Protein AF-J9EIU7-F1 (afdb_monomer_lite)

Radius of gyration: 19.26 Å; chains: 1; bounding box: 43×41×55 Å

Sequence (263 aa):
MASENEVFQMVCDFMNGNNVAAEQKFDISLCWMCDSCQWVGDFCVNKRNLEEILEMGDAAPETNIKHTLFLEPKILALLKCASLEILDICSIVSSSAVNLSLERQEMLLQRNSHLEISSSILRSQFDWISILEEMFFHASNYQDLKVQIKIPSSSLMLTRFTVSFMAFCCLCYESVVLLCPDENSQLPSNQLICCSPRKDVDRCAQLLRYLSVIRARLLDVVQDGSRIYRFVPECQFRCEHFYSSILRYNSFMARRMFTKCKF

pLDDT: mean 75.11, std 17.12, range [36.09, 96.31]

Foldseek 3Di:
DDDPVVLVVLLVCLLPVDPDPQPQKFWFAFPCPDPLNCVLVCLLVVVDDQVRQQQFPPDDPVPPPVQQFLEDPSLVVSCVVLVDDEAAQLDADPPVPPPPPPVVPVQDPPPDLEAEEESVVNRDLLSLLVVLLVLLVCLLVVRFHKYKYFTALLHANTALASLLSSHSLNQFAVTWMWGNDDCPDPRNTIMTIGGHTDNPNSSSVSVSVLSVVVSVVVVVCVVVVHDDRHSGHPSNCVRCSNSVSRHVRRSSSSSVSSVPRPD

Secondary structure (DSSP, 8-state):
---HHHHHHHHHHHHHT-------EEEE---SSSHHHHHHHHHHTTSS-HHHHHHTT---TTS----TT-S-HHHHHHHHHTT---EETT-----S------S--------SSEEEEEGGG--SHHHHHHHHHHHHHHHHTT---EEEEEE-TTEE--SHHHHHHHHHHHHHEEEEEEE---TTSS--SEEEEEEEE---HHHHHHHHHHHHHHHHHHHHHTTTT-----SS-GGGGG-HHHHHHHHHHHHHHHHHHHTTS--

Structure (mmCIF, N/CA/C/O backbone):
data_AF-J9EIU7-F1
#
_entry.id   AF-J9EIU7-F1
#
loop_
_atom_site.group_PDB
_atom_site.id
_atom_site.type_symbol
_atom_site.label_atom_id
_atom_site.label_alt_id
_atom_site.label_comp_id
_atom_site.label_asym_id
_atom_site.label_entity_id
_atom_site.label_seq_id
_atom_site.pdbx_PDB_ins_code
_atom_site.Cartn_x
_atom_site.Cartn_y
_atom_site.Cartn_z
_atom_site.occupancy
_atom_site.B_iso_or_equiv
_atom_site.auth_seq_id
_atom_site.auth_comp_id
_atom_site.auth_asym_id
_atom_site.auth_atom_id
_atom_site.pdbx_PDB_model_num
ATOM 1 N N . MET A 1 1 ? 14.298 -18.534 -26.594 1.00 41.91 1 MET A N 1
ATOM 2 C CA . MET A 1 1 ? 14.989 -17.305 -26.153 1.00 41.91 1 MET A CA 1
ATOM 3 C C . MET A 1 1 ? 14.771 -16.294 -27.261 1.00 41.91 1 MET A C 1
ATOM 5 O O . MET A 1 1 ? 15.020 -16.663 -28.399 1.00 41.91 1 MET A O 1
ATOM 9 N N . ALA A 1 2 ? 14.198 -15.124 -26.969 1.00 47.22 2 ALA A N 1
ATOM 10 C CA . ALA A 1 2 ? 14.081 -14.062 -27.972 1.00 47.22 2 ALA A CA 1
ATOM 11 C C . ALA A 1 2 ? 15.490 -13.586 -28.358 1.00 47.22 2 ALA A C 1
ATOM 13 O O . ALA A 1 2 ? 16.382 -13.585 -27.506 1.00 47.22 2 ALA A O 1
ATOM 14 N N . SER A 1 3 ? 15.700 -13.242 -29.624 1.00 57.00 3 SER A N 1
ATOM 15 C CA . SER A 1 3 ? 16.973 -12.682 -30.088 1.00 57.00 3 SER A CA 1
ATOM 16 C C . SER A 1 3 ? 17.186 -11.277 -29.506 1.00 57.00 3 SER A C 1
ATOM 18 O O . SER A 1 3 ? 16.221 -10.568 -29.222 1.00 57.00 3 SER A O 1
ATOM 20 N N . GLU A 1 4 ? 18.438 -10.850 -29.316 1.00 54.47 4 GLU A N 1
ATOM 21 C CA . GLU A 1 4 ? 18.766 -9.529 -28.741 1.00 54.47 4 GLU A CA 1
ATOM 22 C C . GLU A 1 4 ? 18.091 -8.369 -29.499 1.00 54.47 4 GLU A C 1
ATOM 24 O O . GLU A 1 4 ? 17.599 -7.426 -28.879 1.00 54.47 4 GLU A O 1
ATOM 29 N N . ASN A 1 5 ? 17.952 -8.490 -30.824 1.00 53.34 5 ASN A N 1
ATOM 30 C CA . ASN A 1 5 ? 17.256 -7.512 -31.667 1.00 53.34 5 ASN A CA 1
ATOM 31 C C . ASN A 1 5 ? 15.742 -7.439 -31.399 1.00 53.34 5 ASN A C 1
ATOM 33 O O . ASN A 1 5 ? 15.158 -6.360 -31.471 1.00 53.34 5 ASN A O 1
ATOM 37 N N . GLU A 1 6 ? 15.092 -8.557 -31.065 1.00 54.41 6 GLU A N 1
ATOM 38 C CA . GLU A 1 6 ? 13.663 -8.575 -30.717 1.00 54.41 6 GLU A CA 1
ATOM 39 C C . GLU A 1 6 ? 13.416 -7.953 -29.338 1.00 54.41 6 GLU A C 1
ATOM 41 O O . GLU A 1 6 ? 12.429 -7.243 -29.146 1.00 54.41 6 GLU A O 1
ATOM 46 N N . VAL A 1 7 ? 14.325 -8.177 -28.382 1.00 56.25 7 VAL A N 1
ATOM 47 C CA . VAL A 1 7 ? 14.273 -7.540 -27.055 1.00 56.25 7 VAL A CA 1
ATOM 48 C C . VAL A 1 7 ? 14.464 -6.030 -27.179 1.00 56.25 7 VAL A C 1
ATOM 50 O O . VAL A 1 7 ? 13.692 -5.273 -26.593 1.00 56.25 7 VAL A O 1
ATOM 53 N N . PHE A 1 8 ? 15.430 -5.588 -27.988 1.00 58.06 8 PHE A N 1
ATOM 54 C CA . PHE A 1 8 ? 15.679 -4.171 -28.248 1.00 58.06 8 PHE A CA 1
ATOM 55 C C . PHE A 1 8 ? 14.467 -3.477 -28.887 1.00 58.06 8 PHE A C 1
ATOM 57 O O . PHE A 1 8 ? 14.017 -2.445 -28.389 1.00 58.06 8 PHE A O 1
ATOM 64 N N . GLN A 1 9 ? 13.867 -4.077 -29.923 1.00 55.38 9 GLN A N 1
ATOM 65 C CA . GLN A 1 9 ? 12.677 -3.518 -30.569 1.00 55.38 9 GLN A CA 1
ATOM 66 C C . GLN A 1 9 ? 11.480 -3.440 -29.605 1.00 55.38 9 GLN A C 1
ATOM 68 O O . GLN A 1 9 ? 10.817 -2.407 -29.546 1.00 55.38 9 GLN A O 1
ATOM 73 N N . MET A 1 10 ? 11.249 -4.470 -28.778 1.00 57.06 10 MET A N 1
ATOM 74 C CA . MET A 1 10 ? 10.198 -4.444 -27.748 1.00 57.06 10 MET A CA 1
ATOM 75 C C . MET A 1 10 ? 10.414 -3.343 -26.698 1.00 57.06 10 MET A C 1
ATOM 77 O O . MET A 1 10 ? 9.445 -2.727 -26.246 1.00 57.06 10 MET A O 1
ATOM 81 N N . VAL A 1 11 ? 11.665 -3.074 -26.307 1.00 57.44 11 VAL A N 1
ATOM 82 C CA . VAL A 1 11 ? 12.010 -1.971 -25.394 1.00 57.44 11 VAL A CA 1
ATOM 83 C C . VAL A 1 11 ? 11.741 -0.619 -26.056 1.00 57.44 11 VAL A C 1
ATOM 85 O O . VAL A 1 11 ? 11.114 0.244 -25.438 1.00 57.44 11 VAL A O 1
ATOM 88 N N . CYS A 1 12 ? 12.147 -0.434 -27.314 1.00 57.72 12 CYS A N 1
ATOM 89 C CA . CYS A 1 12 ? 11.875 0.787 -28.072 1.00 57.72 12 CYS A CA 1
ATOM 90 C C . CYS A 1 12 ? 10.369 1.038 -28.236 1.00 57.72 12 CYS A C 1
ATOM 92 O O . CYS A 1 12 ? 9.904 2.144 -27.961 1.00 57.72 12 CYS A O 1
ATOM 94 N N . ASP A 1 13 ? 9.591 0.018 -28.598 1.00 57.62 13 ASP A N 1
ATOM 95 C CA . ASP A 1 13 ? 8.133 0.114 -28.735 1.00 57.62 13 ASP A CA 1
ATOM 96 C C . ASP A 1 13 ? 7.462 0.458 -27.391 1.00 57.62 13 ASP A C 1
ATOM 98 O O . ASP A 1 13 ? 6.535 1.271 -27.334 1.00 57.62 13 ASP A O 1
ATOM 102 N N . PHE A 1 14 ? 7.968 -0.091 -26.279 1.00 57.72 14 PHE A N 1
ATOM 103 C CA . PHE A 1 14 ? 7.492 0.226 -24.929 1.00 57.72 14 PHE A CA 1
ATOM 104 C C . PHE A 1 14 ? 7.802 1.668 -24.498 1.00 57.72 14 PHE A C 1
ATOM 106 O O . PHE A 1 14 ? 6.955 2.304 -23.862 1.00 57.72 14 PHE A O 1
ATOM 113 N N . MET A 1 15 ? 8.987 2.189 -24.837 1.00 56.75 15 MET A N 1
ATOM 114 C CA . MET A 1 15 ? 9.357 3.583 -24.563 1.00 56.75 15 MET A CA 1
ATOM 115 C C . MET A 1 15 ? 8.565 4.570 -25.432 1.00 56.75 15 MET A C 1
ATOM 117 O O . MET A 1 15 ? 8.159 5.620 -24.940 1.00 56.75 15 MET A O 1
ATOM 121 N N . ASN A 1 16 ? 8.285 4.215 -26.689 1.00 56.72 16 ASN A N 1
ATOM 122 C CA . ASN A 1 16 ? 7.590 5.074 -27.653 1.00 56.72 16 ASN A CA 1
ATOM 123 C C . ASN A 1 16 ? 6.056 5.078 -27.495 1.00 56.72 16 ASN A C 1
ATOM 125 O O . ASN A 1 16 ? 5.387 5.999 -27.958 1.00 56.72 16 ASN A O 1
ATOM 129 N N . GLY A 1 17 ? 5.481 4.059 -26.847 1.00 47.56 17 GLY A N 1
ATOM 130 C CA . GLY A 1 17 ? 4.039 3.805 -26.850 1.00 47.56 17 GLY A CA 1
ATOM 131 C C . GLY A 1 17 ? 3.151 4.748 -26.029 1.00 47.56 17 GLY A C 1
ATOM 132 O O . GLY A 1 17 ? 1.942 4.597 -26.109 1.00 47.56 17 GLY A O 1
ATOM 133 N N . ASN A 1 18 ? 3.681 5.691 -25.238 1.00 45.94 18 ASN A N 1
ATOM 134 C CA . ASN A 1 18 ? 2.871 6.637 -24.451 1.00 45.94 18 ASN A CA 1
ATOM 135 C C . ASN A 1 18 ? 3.664 7.926 -24.161 1.00 45.94 18 ASN A C 1
ATOM 137 O O . ASN A 1 18 ? 4.338 8.012 -23.134 1.00 45.94 18 ASN A O 1
ATOM 141 N N . ASN A 1 19 ? 3.534 8.942 -25.021 1.00 40.28 19 ASN A N 1
ATOM 142 C CA . ASN A 1 19 ? 3.956 10.328 -24.753 1.00 40.28 19 ASN A CA 1
ATOM 143 C C . ASN A 1 19 ? 3.051 10.979 -23.687 1.00 40.28 19 ASN A C 1
ATOM 145 O O . ASN A 1 19 ? 2.324 11.934 -23.954 1.00 40.28 19 ASN A O 1
ATOM 149 N N . VAL A 1 20 ? 3.055 10.439 -22.472 1.00 41.53 20 VAL A N 1
ATOM 150 C CA . VAL A 1 20 ? 2.441 11.077 -21.306 1.00 41.53 20 VAL A CA 1
ATOM 151 C C . VAL A 1 20 ? 3.565 11.841 -20.623 1.00 41.53 20 VAL A C 1
ATOM 153 O O . VAL A 1 20 ? 4.586 11.238 -20.294 1.00 41.53 20 VAL A O 1
ATOM 156 N N . ALA A 1 21 ? 3.412 13.162 -20.474 1.00 44.84 21 ALA A N 1
ATOM 157 C CA . ALA A 1 21 ? 4.350 14.007 -19.733 1.00 44.84 21 ALA A CA 1
ATOM 158 C C . ALA A 1 21 ? 4.796 13.284 -18.454 1.00 44.84 21 ALA A C 1
ATOM 160 O O . ALA A 1 21 ? 3.951 12.677 -17.798 1.00 44.84 21 ALA A O 1
ATOM 161 N N . ALA A 1 22 ? 6.102 13.298 -18.155 1.00 53.53 22 ALA A N 1
ATOM 162 C CA . ALA A 1 22 ? 6.703 12.536 -17.063 1.00 53.53 22 ALA A CA 1
ATOM 163 C C . ALA A 1 22 ? 6.043 12.906 -15.730 1.00 53.53 22 ALA A C 1
ATOM 165 O O . ALA A 1 22 ? 6.424 13.854 -15.050 1.00 53.53 22 ALA A O 1
ATOM 166 N N . GLU A 1 23 ? 4.993 12.179 -15.382 1.00 61.53 23 GLU A N 1
ATOM 167 C CA . GLU A 1 23 ? 4.290 12.371 -14.138 1.00 61.53 23 GLU A CA 1
ATOM 168 C C . GLU A 1 23 ? 5.180 11.790 -13.046 1.00 61.53 23 GLU A C 1
ATOM 170 O O . GLU A 1 23 ? 5.373 10.585 -12.940 1.00 61.53 23 GLU A O 1
ATOM 175 N N . GLN A 1 24 ? 5.796 12.677 -12.275 1.00 79.56 24 GLN A N 1
ATOM 176 C CA . GLN A 1 24 ? 6.678 12.324 -11.164 1.00 79.56 24 GLN A CA 1
ATOM 177 C C . GLN A 1 24 ? 5.914 12.244 -9.843 1.00 79.56 24 GLN A C 1
ATOM 179 O O . GLN A 1 24 ? 6.523 12.079 -8.793 1.00 79.56 24 GLN A O 1
ATOM 184 N N . LYS A 1 25 ? 4.588 12.400 -9.872 1.00 88.31 25 LYS A N 1
ATOM 185 C CA . LYS A 1 25 ? 3.716 12.435 -8.702 1.00 88.31 25 LYS A CA 1
ATOM 186 C C . LYS A 1 25 ? 2.530 11.505 -8.936 1.00 88.31 25 LYS A C 1
ATOM 188 O O . LYS A 1 25 ? 1.730 11.750 -9.828 1.00 88.31 25 LYS A O 1
ATOM 193 N N . PHE A 1 26 ? 2.389 10.485 -8.101 1.00 91.00 26 PHE A N 1
ATOM 194 C CA . PHE A 1 26 ? 1.315 9.501 -8.191 1.00 91.00 26 PHE A CA 1
ATOM 195 C C . PHE A 1 26 ? 0.436 9.583 -6.952 1.00 91.00 26 PHE A C 1
ATOM 197 O O . PHE A 1 26 ? 0.889 9.285 -5.848 1.00 91.00 26 PHE A O 1
ATOM 204 N N . ASP A 1 27 ? -0.820 9.977 -7.133 1.00 91.81 27 ASP A N 1
ATOM 205 C CA . ASP A 1 27 ? -1.816 9.970 -6.065 1.00 91.81 27 ASP A CA 1
ATOM 206 C C . ASP A 1 27 ? -2.382 8.546 -5.894 1.00 91.81 27 ASP A C 1
ATOM 208 O O . ASP A 1 27 ? -2.956 7.952 -6.816 1.00 91.81 27 ASP A O 1
ATOM 212 N N . ILE A 1 28 ? -2.210 7.984 -4.698 1.00 93.88 28 ILE A N 1
ATOM 213 C CA . ILE A 1 28 ? -2.754 6.684 -4.308 1.00 93.88 28 ILE A CA 1
ATOM 214 C C . ILE A 1 28 ? -3.993 6.947 -3.458 1.00 93.88 28 ILE A C 1
ATOM 216 O O . ILE A 1 28 ? -3.941 7.674 -2.470 1.00 93.88 28 ILE A O 1
ATOM 220 N N . SER A 1 29 ? -5.137 6.396 -3.853 1.00 90.31 29 SER A N 1
ATOM 221 C CA . SER A 1 29 ? -6.385 6.627 -3.125 1.00 90.31 29 SER A CA 1
ATOM 222 C C . SER A 1 29 ? -7.349 5.458 -3.258 1.00 90.31 29 SER A C 1
ATOM 224 O O . SER A 1 29 ? -7.360 4.727 -4.247 1.00 90.31 29 SER A O 1
ATOM 226 N N . LEU A 1 30 ? -8.181 5.292 -2.234 1.00 89.12 30 LEU A N 1
ATOM 227 C CA . LEU A 1 30 ? -9.337 4.404 -2.266 1.00 89.12 30 LEU A CA 1
ATOM 228 C C . LEU A 1 30 ? -10.524 5.163 -2.868 1.00 89.12 30 LEU A C 1
ATOM 230 O O . LEU A 1 30 ? -10.647 6.369 -2.667 1.00 89.12 30 LEU A O 1
ATOM 234 N N . CYS A 1 31 ? -11.419 4.472 -3.578 1.00 89.81 31 CYS A N 1
ATOM 235 C CA . CYS A 1 31 ? -12.617 5.114 -4.134 1.00 89.81 31 CYS A CA 1
ATOM 236 C C . CYS A 1 31 ? -13.742 5.300 -3.107 1.00 89.81 31 CYS A C 1
ATOM 238 O O . CYS A 1 31 ? -14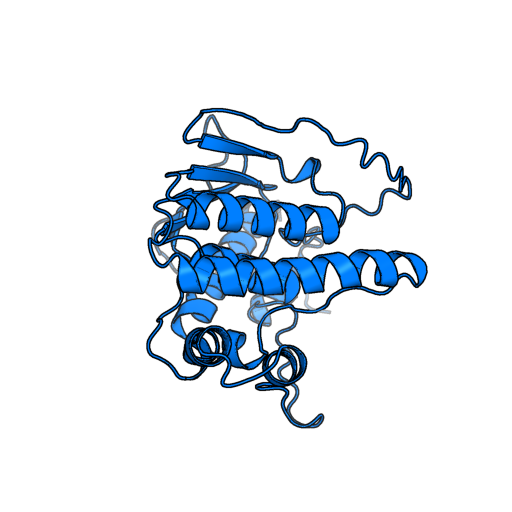.690 6.025 -3.386 1.00 89.81 31 CYS A O 1
ATOM 240 N N . TRP A 1 32 ? -13.665 4.621 -1.953 1.00 85.56 32 TRP A N 1
ATOM 241 C CA . TRP A 1 32 ? -14.621 4.661 -0.832 1.00 85.56 32 TRP A CA 1
ATOM 242 C C . TRP A 1 32 ? -16.062 4.217 -1.119 1.00 85.56 32 TRP A C 1
ATOM 244 O O . TRP A 1 32 ? -16.805 3.974 -0.175 1.00 85.56 32 TRP A O 1
ATOM 254 N N . MET A 1 33 ? -16.458 4.089 -2.384 1.00 86.81 33 MET A N 1
ATOM 255 C CA . MET A 1 33 ? -17.847 3.838 -2.772 1.00 86.81 33 MET A CA 1
ATOM 256 C C . MET A 1 33 ? -18.095 2.406 -3.252 1.00 86.81 33 MET A C 1
ATOM 258 O O . MET A 1 33 ? -19.213 1.919 -3.116 1.00 86.81 33 MET A O 1
ATOM 262 N N . CYS A 1 34 ? -17.082 1.718 -3.792 1.00 86.06 34 CYS A N 1
ATOM 263 C CA . CYS A 1 34 ? -17.252 0.344 -4.271 1.00 86.06 34 CYS A CA 1
ATOM 264 C C . CYS A 1 34 ? -17.273 -0.670 -3.119 1.00 86.06 34 CYS A C 1
ATOM 266 O O . CYS A 1 34 ? -16.627 -0.457 -2.091 1.00 86.06 34 CYS A O 1
ATOM 268 N N . ASP A 1 35 ? -17.931 -1.807 -3.333 1.00 83.69 35 ASP A N 1
ATOM 269 C CA . ASP A 1 35 ? -18.043 -2.902 -2.357 1.00 83.69 35 ASP A CA 1
ATOM 270 C C . ASP A 1 35 ? -16.672 -3.362 -1.832 1.00 83.69 35 ASP A C 1
ATOM 272 O O . ASP A 1 35 ? -16.495 -3.617 -0.641 1.00 83.69 35 ASP A O 1
ATOM 276 N N . SER A 1 36 ? -15.657 -3.363 -2.701 1.00 85.44 36 SER A N 1
ATOM 277 C CA . SER A 1 36 ? -14.263 -3.683 -2.366 1.00 85.44 36 SER A CA 1
ATOM 278 C C . SER A 1 36 ? -13.622 -2.729 -1.349 1.00 85.44 36 SER A C 1
ATOM 280 O O . SER A 1 36 ? -12.621 -3.085 -0.738 1.00 85.44 36 SER A O 1
ATOM 282 N N . CYS A 1 37 ? -14.162 -1.522 -1.162 1.00 88.06 37 CYS A N 1
ATOM 283 C CA . CYS A 1 37 ? -13.716 -0.543 -0.163 1.00 88.06 37 CYS A CA 1
ATOM 284 C C . CYS A 1 37 ? -14.650 -0.458 1.058 1.00 88.06 37 CYS A C 1
ATOM 286 O O . CYS A 1 37 ? -14.273 0.146 2.062 1.00 88.06 37 CYS A O 1
ATOM 288 N N . GLN A 1 38 ? -15.853 -1.038 0.999 1.00 86.06 38 GLN A N 1
ATOM 289 C CA . GLN A 1 38 ? -16.865 -0.902 2.055 1.00 86.06 38 GLN A CA 1
ATOM 290 C C . GLN A 1 38 ? -16.602 -1.783 3.287 1.00 86.06 38 GLN A C 1
ATOM 292 O O . GLN A 1 38 ? -17.124 -1.484 4.362 1.00 86.06 38 GLN A O 1
ATOM 297 N N . TRP A 1 39 ? -15.739 -2.804 3.181 1.00 86.06 39 TRP A N 1
ATOM 298 C CA . TRP A 1 39 ? -15.377 -3.695 4.298 1.00 86.06 39 TRP A CA 1
ATOM 299 C C . TRP A 1 39 ? -14.890 -2.940 5.547 1.00 86.06 39 TRP A C 1
ATOM 301 O O . TRP A 1 39 ? -15.105 -3.394 6.666 1.00 86.06 39 TRP A O 1
ATOM 311 N N . VAL A 1 40 ? -14.269 -1.770 5.365 1.00 85.94 40 VAL A N 1
ATOM 312 C CA . VAL A 1 40 ? -13.781 -0.912 6.455 1.00 85.94 40 VAL A CA 1
ATOM 313 C C . VAL A 1 40 ? -14.936 -0.445 7.333 1.00 85.94 40 VAL A C 1
ATOM 315 O O . VAL A 1 40 ? -14.827 -0.454 8.557 1.00 85.94 40 VAL A O 1
ATOM 318 N N . GLY A 1 41 ? -16.046 -0.042 6.709 1.00 83.31 41 GLY A N 1
ATOM 319 C CA . GLY A 1 41 ? -17.248 0.374 7.421 1.00 83.31 41 GLY A CA 1
ATOM 320 C C . GLY A 1 41 ? -17.817 -0.783 8.231 1.00 83.31 41 GLY A C 1
ATOM 321 O O . GLY A 1 41 ? -18.031 -0.631 9.431 1.00 83.31 41 GLY A O 1
ATOM 322 N N . ASP A 1 42 ? -17.975 -1.949 7.599 1.00 81.00 42 ASP A N 1
ATOM 323 C CA . ASP A 1 42 ? -18.478 -3.162 8.251 1.00 81.00 42 ASP A CA 1
ATOM 324 C C . ASP A 1 42 ? -17.600 -3.612 9.429 1.00 81.00 42 ASP A C 1
ATOM 326 O O . ASP A 1 42 ? -18.130 -4.000 10.473 1.00 81.00 42 ASP A O 1
ATOM 330 N N . PHE A 1 43 ? -16.276 -3.500 9.305 1.00 82.69 43 PHE A N 1
ATOM 331 C CA . PHE A 1 43 ? -15.357 -3.754 10.412 1.00 82.69 43 PHE A CA 1
ATOM 332 C C . PHE A 1 43 ? -15.570 -2.779 11.571 1.00 82.69 43 PHE A C 1
ATOM 334 O O . PHE A 1 43 ? -15.734 -3.191 12.717 1.00 82.69 43 PHE A O 1
ATOM 341 N N . CYS A 1 44 ? -15.593 -1.475 11.284 1.00 81.81 44 CYS A N 1
ATOM 342 C CA . CYS A 1 44 ? -15.603 -0.448 12.326 1.00 81.81 44 CYS A CA 1
ATOM 343 C C . CYS A 1 44 ? -16.906 -0.428 13.133 1.00 81.81 44 CYS A C 1
ATOM 345 O O . CYS A 1 44 ? -16.884 -0.070 14.312 1.00 81.81 44 CYS A O 1
ATOM 347 N N . VAL A 1 45 ? -18.021 -0.865 12.535 1.00 84.44 45 VAL A N 1
ATOM 348 C CA . VAL A 1 45 ? -19.303 -1.047 13.236 1.00 84.44 45 VAL A CA 1
ATOM 349 C C . VAL A 1 45 ? -19.478 -2.449 13.842 1.00 84.44 45 VAL A C 1
ATOM 351 O O . VAL A 1 45 ? -20.591 -2.821 14.206 1.00 84.44 45 VAL A O 1
ATOM 354 N N . ASN A 1 46 ? -18.394 -3.227 13.958 1.00 75.19 46 ASN A N 1
ATOM 355 C CA . ASN A 1 46 ? -18.360 -4.586 14.511 1.00 75.19 46 ASN A CA 1
ATOM 356 C C . ASN A 1 46 ? -19.353 -5.560 13.844 1.00 75.19 46 ASN A C 1
ATOM 358 O O . ASN A 1 46 ? -19.853 -6.476 14.495 1.00 75.19 46 ASN A O 1
ATOM 362 N N . LYS A 1 47 ? -19.661 -5.379 12.553 1.00 73.25 47 LYS A N 1
ATOM 363 C CA . LYS A 1 47 ? -20.503 -6.334 11.811 1.00 73.25 47 LYS A CA 1
ATOM 364 C C . LYS A 1 47 ? -19.749 -7.604 11.425 1.00 73.25 47 LYS A C 1
ATOM 366 O O . LYS A 1 47 ? -20.399 -8.598 11.121 1.00 73.25 47 LYS A O 1
ATOM 371 N N . ARG A 1 48 ? -18.415 -7.549 11.378 1.00 72.69 48 ARG A N 1
ATOM 372 C CA . ARG A 1 48 ? -17.534 -8.676 11.047 1.00 72.69 48 ARG A CA 1
ATOM 373 C C . ARG A 1 48 ? -16.297 -8.671 11.934 1.00 72.69 48 ARG A C 1
ATOM 375 O O . ARG A 1 48 ? -15.812 -7.596 12.296 1.00 72.69 48 ARG A O 1
ATOM 382 N N . ASN A 1 49 ? -15.793 -9.853 12.271 1.00 77.06 49 ASN A N 1
ATOM 383 C CA . ASN A 1 49 ? -14.548 -10.001 13.028 1.00 77.06 49 ASN A CA 1
ATOM 384 C C . ASN A 1 49 ? -13.304 -10.005 12.112 1.00 77.06 49 ASN A C 1
ATOM 386 O O . ASN A 1 49 ? -13.399 -9.924 10.887 1.00 77.06 49 ASN A O 1
ATOM 390 N N . LEU A 1 50 ? -12.122 -10.037 12.732 1.00 70.12 50 LEU A N 1
ATOM 391 C CA . LEU A 1 50 ? -10.823 -9.969 12.058 1.00 70.12 50 LEU A CA 1
ATOM 392 C C . LEU A 1 50 ? -10.625 -11.119 11.061 1.00 70.12 50 LEU A C 1
ATOM 394 O O . LEU A 1 50 ? -10.190 -10.885 9.934 1.00 70.12 50 LEU A O 1
ATOM 398 N N . GLU A 1 51 ? -10.925 -12.345 11.484 1.00 73.69 51 GLU A N 1
ATOM 399 C CA . GLU A 1 51 ? -10.796 -13.557 10.677 1.00 73.69 51 GLU A CA 1
ATOM 400 C C . GLU A 1 51 ? -11.713 -13.483 9.453 1.00 73.69 51 GLU A C 1
ATOM 402 O O . GLU A 1 51 ? -11.248 -13.627 8.324 1.00 73.69 51 GLU A O 1
ATOM 407 N N . GLU A 1 52 ? -12.979 -13.124 9.666 1.00 74.31 52 GLU A N 1
ATOM 408 C CA . GLU A 1 52 ? -13.971 -12.958 8.604 1.00 74.31 52 GLU A CA 1
ATOM 409 C C . GLU A 1 52 ? -13.535 -11.921 7.571 1.00 74.31 52 GLU A C 1
ATOM 411 O O . GLU A 1 52 ? -13.712 -12.139 6.376 1.00 74.31 52 GLU A O 1
ATOM 416 N N . ILE A 1 53 ? -12.957 -10.795 8.001 1.00 73.75 53 ILE A N 1
ATOM 417 C CA . ILE A 1 53 ? -12.462 -9.761 7.084 1.00 73.75 53 ILE A CA 1
ATOM 418 C C . ILE A 1 53 ? -11.278 -10.270 6.289 1.00 73.75 53 ILE A C 1
ATOM 420 O O . ILE A 1 53 ? -11.223 -10.048 5.085 1.00 73.75 53 ILE A O 1
ATOM 424 N N . LEU A 1 54 ? -10.327 -10.955 6.917 1.00 69.88 54 LEU A N 1
ATOM 425 C CA . LEU A 1 54 ? -9.195 -11.493 6.177 1.00 69.88 54 LEU A CA 1
ATOM 426 C C . LEU A 1 54 ? -9.653 -12.523 5.142 1.00 69.88 54 LEU A C 1
ATOM 428 O O . LEU A 1 54 ? -9.116 -12.507 4.042 1.00 69.88 54 LEU A O 1
ATOM 432 N N . GLU A 1 55 ? -10.682 -13.315 5.417 1.00 71.62 55 GLU A N 1
ATOM 433 C CA . GLU A 1 55 ? -11.241 -14.295 4.475 1.00 71.62 55 GLU A CA 1
ATOM 434 C C . GLU A 1 55 ? -12.111 -13.664 3.363 1.00 71.62 55 GLU A C 1
ATOM 436 O O . GLU A 1 55 ? -12.446 -14.309 2.364 1.00 71.62 55 GLU A O 1
ATOM 441 N N . MET A 1 56 ? -12.468 -12.374 3.465 1.00 69.56 56 MET A N 1
ATOM 442 C CA . MET A 1 56 ? -13.287 -11.714 2.444 1.00 69.56 56 MET A CA 1
ATOM 443 C C . MET A 1 56 ? -12.573 -11.629 1.094 1.00 69.56 56 MET A C 1
ATOM 445 O O . MET A 1 56 ? -11.520 -11.005 0.929 1.00 69.56 56 MET A O 1
ATOM 449 N N . GLY A 1 57 ? -13.247 -12.165 0.078 1.00 53.72 57 GLY A N 1
ATOM 450 C CA . GLY A 1 57 ? -12.779 -12.113 -1.299 1.00 53.72 57 GLY A CA 1
ATOM 451 C C . GLY A 1 57 ? -11.684 -13.125 -1.619 1.00 53.72 57 GLY A C 1
ATOM 452 O O . GLY A 1 57 ? -11.186 -13.074 -2.751 1.00 53.72 57 GLY A O 1
ATOM 453 N N . ASP A 1 58 ? -11.343 -14.028 -0.687 1.00 58.00 58 ASP A N 1
ATOM 454 C CA . ASP A 1 58 ? -10.608 -15.241 -1.028 1.00 58.00 58 ASP A CA 1
ATOM 455 C C . ASP A 1 58 ? -11.437 -15.986 -2.066 1.00 58.00 58 ASP A C 1
ATOM 457 O O . ASP A 1 58 ? -12.561 -16.435 -1.840 1.00 58.00 58 ASP A O 1
ATOM 461 N N . ALA A 1 59 ? -10.921 -15.987 -3.287 1.00 43.34 59 ALA A N 1
ATOM 462 C CA . ALA A 1 59 ? -11.538 -16.730 -4.356 1.00 43.34 59 ALA A CA 1
ATOM 463 C C . ALA A 1 59 ? -11.404 -18.224 -4.012 1.00 43.34 59 ALA A C 1
ATOM 465 O O . ALA A 1 59 ? -10.402 -18.628 -3.416 1.00 43.34 59 ALA A O 1
ATOM 466 N N . ALA A 1 60 ? -12.377 -19.050 -4.412 1.00 42.34 60 ALA A N 1
ATOM 467 C CA . ALA A 1 60 ? -12.197 -20.500 -4.392 1.00 42.34 60 ALA A CA 1
ATOM 468 C C . ALA A 1 60 ? -10.829 -20.841 -5.025 1.00 42.34 60 ALA A C 1
ATOM 470 O O . ALA A 1 60 ? -10.432 -20.146 -5.972 1.00 42.34 60 ALA A O 1
ATOM 471 N N . PRO A 1 61 ? -10.105 -21.871 -4.544 1.00 46.41 61 PRO A N 1
ATOM 472 C CA . PRO A 1 61 ? -8.713 -22.156 -4.929 1.00 46.41 61 PRO A CA 1
ATOM 473 C C . PRO A 1 61 ? -8.476 -22.292 -6.449 1.00 46.41 61 PRO A C 1
ATOM 475 O O . PRO A 1 61 ? -7.340 -22.232 -6.916 1.00 46.41 61 PRO A O 1
ATOM 478 N N . GLU A 1 62 ? -9.544 -22.427 -7.233 1.00 38.59 62 GLU A N 1
ATOM 479 C CA . GLU A 1 62 ? -9.550 -22.530 -8.692 1.00 38.59 62 GLU A CA 1
ATOM 480 C C . GLU A 1 62 ? -9.474 -21.165 -9.410 1.00 38.59 62 GLU A C 1
ATOM 482 O O . GLU A 1 62 ? -8.891 -21.054 -10.491 1.00 38.59 62 GLU A O 1
ATOM 487 N N . THR A 1 63 ? -9.969 -20.087 -8.796 1.00 36.94 63 THR A N 1
ATOM 488 C CA . THR A 1 63 ? -9.923 -18.716 -9.338 1.00 36.94 63 THR A CA 1
ATOM 489 C C . THR A 1 63 ? -8.658 -17.993 -8.887 1.00 36.94 63 THR A C 1
ATOM 491 O O . THR A 1 63 ? -8.653 -17.095 -8.051 1.00 36.94 63 THR A O 1
ATOM 494 N N . ASN A 1 64 ? -7.550 -18.425 -9.475 1.00 38.94 64 ASN A N 1
ATOM 495 C CA . ASN A 1 64 ? -6.223 -17.833 -9.377 1.00 38.94 64 ASN A CA 1
ATOM 496 C C . ASN A 1 64 ? -6.228 -16.330 -9.738 1.00 38.94 64 ASN A C 1
ATOM 498 O O . ASN A 1 64 ? -5.934 -15.961 -10.877 1.00 38.94 64 ASN A O 1
ATOM 502 N N . ILE A 1 65 ? -6.464 -15.433 -8.776 1.00 41.97 65 ILE A N 1
ATOM 503 C CA . ILE A 1 65 ? -6.047 -14.028 -8.910 1.00 41.97 65 ILE A CA 1
ATOM 504 C C . ILE A 1 65 ? -4.515 -14.006 -8.757 1.00 41.97 65 ILE A C 1
ATOM 506 O O . ILE A 1 65 ? -3.943 -13.687 -7.714 1.00 41.97 65 ILE A O 1
ATOM 510 N N . LYS A 1 66 ? -3.824 -14.430 -9.820 1.00 45.97 66 LYS A N 1
ATOM 511 C CA . LYS A 1 66 ? -2.361 -14.453 -9.967 1.00 45.97 66 LYS A CA 1
ATOM 512 C C . LYS A 1 66 ? -1.821 -13.055 -10.288 1.00 45.97 66 LYS A C 1
ATOM 514 O O . LYS A 1 66 ? -1.072 -12.876 -11.243 1.00 45.97 66 LYS A O 1
ATOM 519 N N . HIS A 1 67 ? -2.163 -12.052 -9.487 1.00 52.78 67 HIS A N 1
ATOM 520 C CA . HIS A 1 67 ? -1.517 -10.738 -9.572 1.00 52.78 67 HIS A CA 1
ATOM 521 C C . HIS A 1 67 ? -0.713 -10.454 -8.308 1.00 52.78 67 HIS A C 1
ATOM 523 O O . HIS A 1 67 ? -0.820 -9.407 -7.688 1.00 52.78 67 HIS A O 1
ATOM 529 N N . THR A 1 68 ? 0.148 -11.410 -7.964 1.00 55.12 68 THR A N 1
ATOM 530 C CA . THR A 1 68 ? 1.116 -11.357 -6.860 1.00 55.12 68 THR A CA 1
ATOM 531 C C . THR A 1 68 ? 2.146 -10.232 -6.991 1.00 55.12 68 THR A C 1
ATOM 533 O O . THR A 1 68 ? 2.939 -10.077 -6.075 1.00 55.12 68 THR A O 1
ATOM 536 N N . LEU A 1 69 ? 2.204 -9.546 -8.139 1.00 59.97 69 LEU A N 1
ATOM 537 C CA . LEU A 1 69 ? 3.250 -8.579 -8.490 1.00 59.97 69 LEU A CA 1
ATOM 538 C C . LEU A 1 69 ? 2.709 -7.210 -8.920 1.00 59.97 69 LEU A C 1
ATOM 540 O O . LEU A 1 69 ? 3.514 -6.352 -9.251 1.00 59.97 69 LEU A O 1
ATOM 544 N N . PHE A 1 70 ? 1.380 -7.019 -8.975 1.00 79.81 70 PHE A N 1
ATOM 545 C CA . PHE A 1 70 ? 0.728 -5.778 -9.441 1.00 79.81 70 PHE A CA 1
ATOM 546 C C . PHE A 1 70 ? 1.419 -5.137 -10.664 1.00 79.81 70 PHE A C 1
ATOM 548 O O . PHE A 1 70 ? 1.595 -3.924 -10.746 1.00 79.81 70 PHE A O 1
ATOM 555 N N . LEU A 1 71 ? 1.844 -5.967 -11.617 1.00 77.62 71 LEU A N 1
ATOM 556 C CA . LEU A 1 71 ? 2.509 -5.558 -12.849 1.00 77.62 71 LEU A CA 1
ATOM 557 C C . LEU A 1 71 ? 1.809 -6.203 -14.036 1.00 77.62 71 LEU A C 1
ATOM 559 O O . LEU A 1 71 ? 1.397 -7.365 -13.973 1.00 77.62 71 LEU A O 1
ATOM 563 N N . GLU A 1 72 ? 1.760 -5.480 -15.151 1.00 77.44 72 GLU A N 1
ATOM 564 C CA . GLU A 1 72 ? 1.356 -6.074 -16.419 1.00 77.44 72 GLU A CA 1
ATOM 565 C C . GLU A 1 72 ? 2.376 -7.157 -16.837 1.00 77.44 72 GLU A C 1
ATOM 567 O O . GLU A 1 72 ? 3.588 -6.918 -16.758 1.00 77.44 72 GLU A O 1
ATOM 572 N N . PRO A 1 73 ? 1.936 -8.329 -17.339 1.00 76.62 73 PRO A N 1
ATOM 573 C CA . PRO A 1 73 ? 2.836 -9.425 -17.713 1.00 76.62 73 PRO A CA 1
ATOM 574 C C . PRO A 1 73 ? 3.959 -9.021 -18.677 1.00 76.62 73 PRO A C 1
ATOM 576 O O . PRO A 1 73 ? 5.095 -9.466 -18.518 1.00 76.62 73 PRO A O 1
ATOM 579 N N . LYS A 1 74 ? 3.661 -8.131 -19.635 1.00 74.81 74 LYS A N 1
ATOM 580 C CA . LYS A 1 74 ? 4.647 -7.587 -20.584 1.00 74.81 74 LYS A CA 1
ATOM 581 C C . LYS A 1 74 ? 5.769 -6.819 -19.874 1.00 74.81 74 LYS A C 1
ATOM 583 O O . LYS A 1 74 ? 6.930 -6.976 -20.226 1.00 74.81 74 LYS A O 1
ATOM 588 N N . ILE A 1 75 ? 5.446 -6.060 -18.827 1.00 74.12 75 ILE A N 1
ATOM 589 C CA . ILE A 1 75 ? 6.421 -5.274 -18.063 1.00 74.12 75 ILE A CA 1
ATOM 590 C C . ILE A 1 75 ? 7.302 -6.201 -17.225 1.00 74.12 75 ILE A C 1
ATOM 592 O O . ILE A 1 75 ? 8.520 -6.046 -17.201 1.00 74.12 75 ILE A O 1
ATOM 596 N N . LEU A 1 76 ? 6.706 -7.215 -16.591 1.00 75.19 76 LEU A N 1
ATOM 597 C CA . LEU A 1 76 ? 7.462 -8.217 -15.840 1.00 75.19 76 LEU A CA 1
ATOM 598 C C . LEU A 1 76 ? 8.437 -8.991 -16.739 1.00 75.19 76 LEU A C 1
ATOM 600 O O . LEU A 1 76 ? 9.571 -9.244 -16.337 1.00 75.19 76 LEU A O 1
ATOM 604 N N . ALA A 1 77 ? 7.997 -9.376 -17.939 1.00 73.69 77 ALA A N 1
ATOM 605 C CA . ALA A 1 77 ? 8.847 -10.053 -18.913 1.00 73.69 77 ALA A CA 1
ATOM 606 C C . ALA A 1 77 ? 10.040 -9.174 -19.309 1.00 73.69 77 ALA A C 1
ATOM 608 O O . ALA A 1 77 ? 11.177 -9.635 -19.241 1.00 73.69 77 ALA A O 1
ATOM 609 N N . LEU A 1 78 ? 9.791 -7.897 -19.619 1.00 70.44 78 LEU A N 1
ATOM 610 C CA . LEU A 1 78 ? 10.852 -6.943 -19.932 1.00 70.44 78 LEU A CA 1
ATOM 611 C C . LEU A 1 78 ? 11.853 -6.818 -18.768 1.00 70.44 78 LEU A C 1
ATOM 613 O O . LEU A 1 78 ? 13.059 -6.834 -19.001 1.00 70.44 78 LEU A O 1
ATOM 617 N N . LEU A 1 79 ? 11.384 -6.731 -17.511 1.00 73.56 79 LEU A N 1
ATOM 618 C CA . LEU A 1 79 ? 12.275 -6.464 -16.367 1.00 73.56 79 LEU A CA 1
ATOM 619 C C . LEU A 1 79 ? 13.213 -7.648 -16.127 1.00 73.56 79 LEU A C 1
ATOM 621 O O . LEU A 1 79 ? 14.392 -7.463 -15.832 1.00 73.56 79 LEU A O 1
ATOM 625 N N . LYS A 1 80 ? 12.696 -8.865 -16.332 1.00 73.56 80 LYS A N 1
ATOM 626 C CA . LYS A 1 80 ? 13.489 -10.096 -16.306 1.00 73.56 80 LYS A CA 1
ATOM 627 C C . LYS A 1 80 ? 14.527 -10.138 -17.428 1.00 73.56 80 LYS A C 1
ATOM 629 O O . LYS A 1 80 ? 15.645 -10.573 -17.179 1.00 73.56 80 LYS A O 1
ATOM 634 N N . CYS A 1 81 ? 14.185 -9.686 -18.636 1.00 69.19 81 CYS A N 1
ATOM 635 C CA . CYS A 1 81 ? 15.124 -9.640 -19.761 1.00 69.19 81 CYS A CA 1
ATOM 636 C C . CYS A 1 81 ? 16.282 -8.662 -19.518 1.00 69.19 81 CYS A C 1
ATOM 638 O O . CYS A 1 81 ? 17.417 -8.976 -19.858 1.00 69.19 81 CYS A O 1
ATOM 640 N N . ALA A 1 82 ? 16.023 -7.516 -18.884 1.00 66.25 82 ALA A N 1
ATOM 641 C CA . ALA A 1 82 ? 17.055 -6.525 -18.573 1.00 66.25 82 ALA A CA 1
ATOM 642 C C . ALA A 1 82 ? 17.943 -6.883 -17.363 1.00 66.25 82 ALA A C 1
ATOM 644 O O . ALA A 1 82 ? 18.821 -6.101 -17.009 1.00 66.25 82 ALA A O 1
ATOM 645 N N . SER A 1 83 ? 17.733 -8.044 -16.723 1.00 64.00 83 SER A N 1
ATOM 646 C CA . SER A 1 83 ? 18.475 -8.493 -15.528 1.00 64.00 83 SER A CA 1
ATOM 647 C C . SER A 1 83 ? 18.531 -7.450 -14.401 1.00 64.00 83 SER A C 1
ATOM 649 O O . SER A 1 83 ? 19.499 -7.383 -13.645 1.00 64.00 83 SER A O 1
ATOM 651 N N . LEU A 1 84 ? 17.496 -6.616 -14.291 1.00 68.31 84 LEU A N 1
ATOM 652 C CA . LEU A 1 84 ? 17.414 -5.576 -13.274 1.00 68.31 84 LEU A CA 1
ATOM 653 C C . LEU A 1 84 ? 17.010 -6.181 -11.929 1.00 68.31 84 LEU A C 1
ATOM 655 O O . LEU A 1 84 ? 16.081 -6.987 -11.859 1.00 68.31 84 LEU A O 1
ATOM 659 N N . GLU A 1 85 ? 17.667 -5.754 -10.849 1.00 71.62 85 GLU A N 1
ATOM 660 C CA . GLU A 1 85 ? 17.223 -6.085 -9.497 1.00 71.62 85 GLU A CA 1
ATOM 661 C C . GLU A 1 85 ? 15.882 -5.391 -9.223 1.00 71.62 85 GLU A C 1
ATOM 663 O O . GLU A 1 85 ? 15.772 -4.163 -9.255 1.00 71.62 85 GLU A O 1
ATOM 668 N N . ILE A 1 86 ? 14.842 -6.196 -9.001 1.00 75.56 86 ILE A N 1
ATOM 669 C CA . ILE A 1 86 ? 13.485 -5.721 -8.743 1.00 75.56 86 ILE A CA 1
ATOM 670 C C . ILE A 1 86 ? 13.273 -5.690 -7.228 1.00 75.56 86 ILE A C 1
ATOM 672 O O . ILE A 1 86 ? 13.243 -6.741 -6.587 1.00 75.56 86 ILE A O 1
ATOM 676 N N . LEU A 1 87 ? 13.091 -4.495 -6.666 1.00 81.94 87 LEU A N 1
ATOM 677 C CA . LEU A 1 87 ? 12.850 -4.307 -5.236 1.00 81.94 87 LEU A CA 1
ATOM 678 C C . LEU A 1 87 ? 11.390 -3.935 -4.971 1.00 81.94 87 LEU A C 1
ATOM 680 O O . LEU A 1 87 ? 10.812 -3.104 -5.666 1.00 81.94 87 LEU A O 1
ATOM 684 N N . ASP A 1 88 ? 10.802 -4.528 -3.938 1.00 86.69 88 ASP A N 1
ATOM 685 C CA . ASP A 1 88 ? 9.497 -4.130 -3.401 1.00 86.69 88 ASP A CA 1
ATOM 686 C C . ASP A 1 88 ? 9.675 -2.974 -2.399 1.00 86.69 88 ASP A C 1
ATOM 688 O O . ASP A 1 88 ? 10.682 -2.933 -1.695 1.00 86.69 88 ASP A O 1
ATOM 692 N N . ILE A 1 89 ? 8.727 -2.036 -2.295 1.00 89.00 89 ILE A N 1
ATOM 693 C CA . ILE A 1 89 ? 8.845 -0.898 -1.355 1.00 89.00 89 ILE A CA 1
ATOM 694 C C . ILE A 1 89 ? 9.015 -1.381 0.091 1.00 89.00 89 ILE A C 1
ATOM 696 O O . ILE A 1 89 ? 9.859 -0.852 0.813 1.00 89.00 89 ILE A O 1
ATOM 700 N N . CYS A 1 90 ? 8.250 -2.396 0.505 1.00 86.81 90 CYS A N 1
ATOM 701 C CA . CYS A 1 90 ? 8.356 -2.974 1.845 1.00 86.81 90 CYS A CA 1
ATOM 702 C C . CYS A 1 90 ? 9.286 -4.198 1.881 1.00 86.81 90 CYS A C 1
ATOM 704 O O . CYS A 1 90 ? 9.090 -5.097 2.703 1.00 86.81 90 CYS A O 1
ATOM 706 N N . SER A 1 91 ? 10.279 -4.273 0.983 1.00 77.25 91 SER A N 1
ATOM 707 C CA . SER A 1 91 ? 11.215 -5.397 0.957 1.00 77.25 91 SER A CA 1
ATOM 708 C C . SER A 1 91 ? 11.959 -5.524 2.287 1.00 77.25 91 SER A C 1
ATOM 710 O O . SER A 1 91 ? 12.529 -4.558 2.791 1.00 77.25 91 SER A O 1
ATOM 712 N N . ILE A 1 92 ? 11.997 -6.740 2.821 1.00 65.75 92 ILE A N 1
ATOM 713 C CA . ILE A 1 92 ? 12.754 -7.096 4.021 1.00 65.75 92 ILE A CA 1
ATOM 714 C C . ILE A 1 92 ? 14.210 -7.292 3.592 1.00 65.75 92 ILE A C 1
ATOM 716 O O . ILE A 1 92 ? 14.511 -8.243 2.866 1.00 65.75 92 ILE A O 1
ATOM 720 N N . VAL A 1 93 ? 15.122 -6.420 4.027 1.00 54.47 93 VAL A N 1
ATOM 721 C CA . VAL A 1 93 ? 16.558 -6.671 3.847 1.00 54.47 93 VAL A CA 1
ATOM 722 C C . VAL A 1 93 ? 16.923 -7.838 4.758 1.00 54.47 93 VAL A C 1
ATOM 724 O O . VAL A 1 93 ? 16.931 -7.702 5.978 1.00 54.47 93 VAL A O 1
ATOM 727 N N . SER A 1 94 ? 17.199 -9.000 4.166 1.00 42.66 94 SER A N 1
ATOM 728 C CA . SER A 1 94 ? 17.671 -10.194 4.873 1.00 42.66 94 SER A CA 1
ATOM 729 C C . SER A 1 94 ? 19.098 -9.981 5.391 1.00 42.66 94 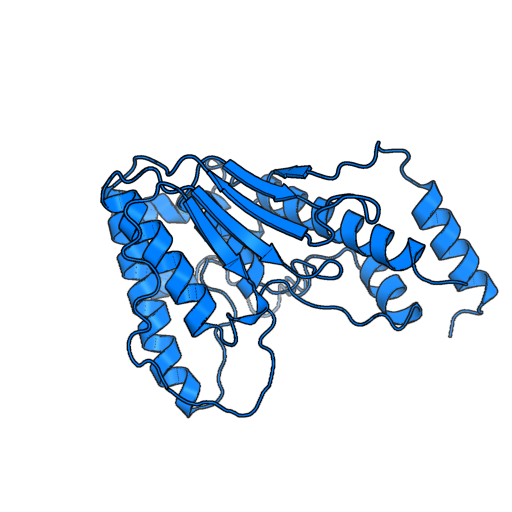SER A C 1
ATOM 731 O O . SER A 1 94 ? 20.045 -10.608 4.923 1.00 42.66 94 SER A O 1
ATOM 733 N N . SER A 1 95 ? 19.280 -9.099 6.368 1.00 38.19 95 SER A N 1
ATOM 734 C CA . SER A 1 95 ? 20.417 -9.195 7.269 1.00 38.19 95 SER A CA 1
ATOM 735 C C . SER A 1 95 ? 19.999 -10.117 8.406 1.00 38.19 95 SER A C 1
ATOM 737 O O . SER A 1 95 ? 19.111 -9.771 9.181 1.00 38.19 95 SER A O 1
ATOM 739 N N . SER A 1 96 ? 20.643 -11.274 8.525 1.00 36.41 96 SER A N 1
ATOM 740 C CA . SER A 1 96 ? 20.503 -12.262 9.607 1.00 36.41 96 SER A CA 1
ATOM 741 C C . SER A 1 96 ? 20.900 -11.739 11.002 1.00 36.41 96 SER A C 1
ATOM 743 O O . SER A 1 96 ? 21.218 -12.516 11.895 1.00 36.41 96 SER A O 1
ATOM 745 N N . ALA A 1 97 ? 20.878 -10.425 11.215 1.00 36.31 97 ALA A N 1
ATOM 746 C CA . ALA A 1 97 ? 21.034 -9.788 12.508 1.00 36.31 97 ALA A CA 1
ATOM 747 C C . ALA A 1 97 ? 19.650 -9.362 13.010 1.00 36.31 97 ALA A C 1
ATOM 749 O O . ALA A 1 97 ? 19.310 -8.179 13.017 1.00 36.31 97 ALA A O 1
ATOM 750 N N . VAL A 1 98 ? 18.850 -10.340 13.441 1.00 39.41 98 VAL A N 1
ATOM 751 C CA . VAL A 1 98 ? 17.743 -10.083 14.369 1.00 39.41 98 VAL A CA 1
ATOM 752 C C . VAL A 1 98 ? 18.380 -9.774 15.723 1.00 39.41 98 VAL A C 1
ATOM 754 O O . VAL A 1 98 ? 18.392 -10.591 16.636 1.00 39.41 98 VAL A O 1
ATOM 757 N N . ASN A 1 99 ? 18.969 -8.586 15.849 1.00 38.06 99 ASN A N 1
ATOM 758 C CA . ASN A 1 99 ? 19.027 -7.963 17.156 1.00 38.06 99 ASN A CA 1
ATOM 759 C C . ASN A 1 99 ? 17.618 -7.434 17.392 1.00 38.06 99 ASN A C 1
ATOM 761 O O . ASN A 1 99 ? 17.240 -6.391 16.863 1.00 38.06 99 ASN A O 1
ATOM 765 N N . LEU A 1 100 ? 16.848 -8.180 18.185 1.00 43.88 100 LEU A N 1
ATOM 766 C CA . LEU A 1 100 ? 15.661 -7.711 18.901 1.00 43.88 100 LEU A CA 1
ATOM 767 C C . LEU A 1 100 ? 16.054 -6.614 19.910 1.00 43.88 100 LEU A C 1
ATOM 769 O O . LEU A 1 100 ? 15.641 -6.639 21.064 1.00 43.88 100 LEU A O 1
ATOM 773 N N . SER A 1 101 ? 16.837 -5.616 19.497 1.00 37.88 101 SER A N 1
ATOM 774 C CA . SER A 1 101 ? 16.914 -4.350 20.210 1.00 37.88 101 SER A CA 1
ATOM 775 C C . SER A 1 101 ? 15.714 -3.512 19.777 1.00 37.88 101 SER A C 1
ATOM 777 O O . SER A 1 101 ? 15.845 -2.435 19.207 1.00 37.88 101 SER A O 1
ATOM 779 N N . LEU A 1 102 ? 14.529 -4.023 20.120 1.00 39.72 102 LEU A N 1
ATOM 780 C CA . LEU A 1 102 ? 13.397 -3.204 20.529 1.00 39.72 102 LEU A CA 1
ATOM 781 C C . LEU A 1 102 ? 13.658 -2.708 21.965 1.00 39.72 102 LEU A C 1
ATOM 783 O O . LEU A 1 102 ? 12.759 -2.646 22.800 1.00 39.72 102 LEU A O 1
ATOM 787 N N . GLU A 1 103 ? 14.896 -2.301 22.271 1.00 36.09 103 GLU A N 1
ATOM 788 C CA . GLU A 1 103 ? 15.079 -1.166 23.160 1.00 36.09 103 GLU A CA 1
ATOM 789 C C . GLU A 1 103 ? 14.465 -0.012 22.400 1.00 36.09 103 GLU A C 1
ATOM 791 O O . GLU A 1 103 ? 15.148 0.614 21.600 1.00 36.09 103 GLU A O 1
ATOM 796 N 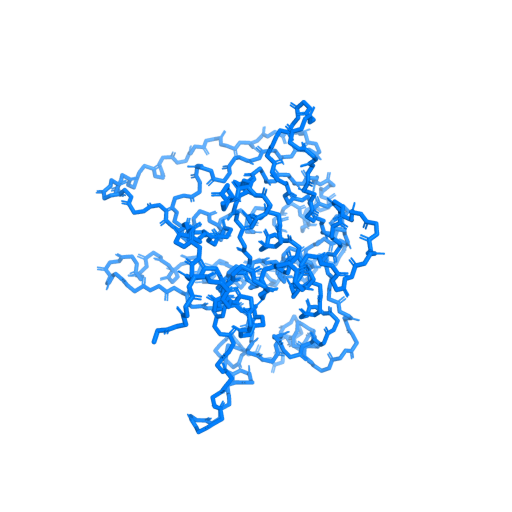N . ARG A 1 104 ? 13.139 0.124 22.551 1.00 42.53 104 ARG A N 1
ATOM 797 C CA . ARG A 1 104 ? 12.413 1.374 22.714 1.00 42.53 104 ARG A CA 1
ATOM 798 C C . ARG A 1 104 ? 13.261 2.539 22.237 1.00 42.53 104 ARG A C 1
ATOM 800 O O . ARG A 1 104 ? 13.701 3.352 23.044 1.00 42.53 104 ARG A O 1
ATOM 807 N N . GLN A 1 105 ? 13.550 2.569 20.938 1.00 38.94 105 GLN A N 1
ATOM 808 C CA . GLN A 1 105 ? 14.230 3.707 20.391 1.00 38.94 105 GLN A CA 1
ATOM 809 C C . GLN A 1 105 ? 13.154 4.749 20.571 1.00 38.94 105 GLN A C 1
ATOM 811 O O . GLN A 1 105 ? 12.033 4.584 20.084 1.00 38.94 105 GLN A O 1
ATOM 816 N N . GLU A 1 106 ? 13.460 5.727 21.410 1.00 40.31 106 GLU A N 1
ATOM 817 C CA . GLU A 1 106 ? 12.748 6.979 21.585 1.00 40.31 106 GLU A CA 1
ATOM 818 C C . GLU A 1 106 ? 12.754 7.717 20.238 1.00 40.31 106 GLU A C 1
ATOM 820 O O . GLU A 1 106 ? 13.236 8.835 20.086 1.00 40.31 106 GLU A O 1
ATOM 825 N N . MET A 1 107 ? 12.259 7.045 19.207 1.00 42.66 107 MET A N 1
ATOM 826 C CA . MET A 1 107 ? 11.967 7.552 17.903 1.00 42.66 107 MET A CA 1
ATOM 827 C C . MET A 1 107 ? 10.656 8.284 18.107 1.00 42.66 107 MET A C 1
ATOM 829 O O . MET A 1 107 ? 9.566 7.745 17.991 1.00 42.66 107 MET A O 1
ATOM 833 N N . LEU A 1 108 ? 10.855 9.548 18.470 1.00 47.34 108 LEU A N 1
ATOM 834 C CA . LEU A 1 108 ? 10.014 10.654 18.060 1.00 47.34 108 LEU A CA 1
ATOM 835 C C . LEU A 1 108 ? 8.742 10.819 18.900 1.00 47.34 108 LEU A C 1
ATOM 837 O O . LEU A 1 108 ? 7.658 11.084 18.396 1.00 47.34 108 LEU A O 1
ATOM 841 N N . LEU A 1 109 ? 8.953 11.008 20.209 1.00 41.56 109 LEU A N 1
ATOM 842 C CA . LEU A 1 109 ? 8.337 12.157 20.895 1.00 41.56 109 LEU A CA 1
ATOM 843 C C . LEU A 1 109 ? 8.819 13.472 20.238 1.00 41.56 109 LEU A C 1
ATOM 845 O O . LEU A 1 109 ? 9.433 14.324 20.877 1.00 41.56 109 LEU A O 1
ATOM 849 N N . GLN A 1 110 ? 8.586 13.657 18.939 1.00 45.91 110 GLN A N 1
ATOM 850 C CA . GLN A 1 110 ? 8.686 14.962 18.321 1.00 45.91 110 GLN A CA 1
ATOM 851 C C . GLN A 1 110 ? 7.295 15.570 18.351 1.00 45.91 110 GLN A C 1
ATOM 853 O O . GLN A 1 110 ? 6.381 15.141 17.659 1.00 45.91 110 GLN A O 1
ATOM 858 N N . ARG A 1 111 ? 7.166 16.641 19.135 1.00 47.91 111 ARG A N 1
ATOM 859 C CA . ARG A 1 111 ? 6.099 17.650 19.053 1.00 47.91 111 ARG A CA 1
ATOM 860 C C . ARG A 1 111 ? 6.066 18.371 17.684 1.00 47.91 111 ARG A C 1
ATOM 862 O O . ARG A 1 111 ? 5.687 19.535 17.621 1.00 47.91 111 ARG A O 1
ATOM 869 N N . ASN A 1 112 ? 6.498 17.723 16.605 1.00 55.62 112 ASN A N 1
ATOM 870 C CA . ASN A 1 112 ? 6.569 18.290 15.269 1.00 55.62 112 ASN A CA 1
ATOM 871 C C . ASN A 1 112 ? 5.471 17.654 14.419 1.00 55.62 112 ASN A C 1
ATOM 873 O O . ASN A 1 112 ? 5.303 16.441 14.415 1.00 55.62 112 ASN A O 1
ATOM 877 N N . SER A 1 113 ? 4.762 18.468 13.644 1.00 72.69 113 SER A N 1
ATOM 878 C CA . SER A 1 113 ? 3.749 18.038 12.671 1.00 72.69 113 SER A CA 1
ATOM 879 C C . SER A 1 113 ? 4.332 17.275 11.466 1.00 72.69 113 SER A C 1
ATOM 881 O O . SER A 1 113 ? 3.675 17.149 10.434 1.00 72.69 113 SER A O 1
ATOM 883 N N . HIS A 1 114 ? 5.575 16.787 11.555 1.00 83.94 114 HIS A N 1
ATOM 884 C CA . HIS A 1 114 ? 6.305 16.155 10.463 1.00 83.94 114 HIS A CA 1
ATOM 885 C C . HIS A 1 114 ? 7.199 15.013 10.956 1.00 83.94 114 HIS A C 1
ATOM 887 O O . HIS A 1 114 ? 8.106 15.235 11.758 1.00 83.94 114 HIS A O 1
ATOM 893 N N . LEU A 1 115 ? 6.986 13.821 10.405 1.00 86.31 115 LEU A N 1
ATOM 894 C CA . LEU A 1 115 ? 7.763 12.610 10.635 1.00 86.31 115 LEU A CA 1
ATOM 895 C C . LEU A 1 115 ? 8.449 12.197 9.328 1.00 86.31 115 LEU A C 1
ATOM 897 O O . LEU A 1 115 ? 7.782 11.892 8.340 1.00 86.31 115 LEU A O 1
ATOM 901 N N . GLU A 1 116 ? 9.782 12.190 9.319 1.00 86.94 116 GLU A N 1
ATOM 902 C CA . GLU A 1 116 ? 10.583 11.734 8.179 1.00 86.94 116 GLU A CA 1
ATOM 903 C C . GLU A 1 116 ? 11.297 10.421 8.513 1.00 86.94 116 GLU A C 1
ATOM 905 O O . GLU A 1 116 ? 12.010 10.327 9.510 1.00 86.94 116 GLU A O 1
ATOM 910 N N . ILE A 1 117 ? 11.124 9.414 7.657 1.00 87.44 117 ILE A N 1
ATOM 911 C CA . ILE A 1 117 ? 11.616 8.049 7.850 1.00 87.44 117 ILE A CA 1
ATOM 912 C C . ILE A 1 117 ? 12.416 7.629 6.616 1.00 87.44 117 ILE A C 1
ATOM 914 O O . ILE A 1 117 ? 11.995 7.846 5.481 1.00 87.44 117 ILE A O 1
ATOM 918 N N . SER A 1 118 ? 13.566 6.989 6.815 1.00 84.62 118 SER A N 1
ATOM 919 C CA . SER A 1 118 ? 14.278 6.293 5.736 1.00 84.62 118 SER A CA 1
ATOM 920 C C . SER A 1 118 ? 13.836 4.835 5.688 1.00 84.62 118 SER A C 1
ATOM 922 O O . SER A 1 118 ? 13.914 4.150 6.702 1.00 84.62 118 SER A O 1
ATOM 924 N N . SER A 1 119 ? 13.435 4.296 4.537 1.00 82.88 119 SER A N 1
ATOM 925 C CA . SER A 1 119 ? 13.021 2.885 4.465 1.00 82.88 119 SER A CA 1
ATOM 926 C C . SER A 1 119 ? 14.148 1.903 4.817 1.00 82.88 119 SER A C 1
ATOM 928 O O . SER A 1 119 ? 13.877 0.773 5.201 1.00 82.88 119 SER A O 1
ATOM 930 N N . SER A 1 120 ? 15.416 2.326 4.747 1.00 80.38 120 SER A N 1
ATOM 931 C CA . SER A 1 120 ? 16.581 1.508 5.118 1.00 80.38 120 SER A CA 1
ATOM 932 C C . SER A 1 120 ? 16.632 1.106 6.598 1.00 80.38 120 SER A C 1
ATOM 934 O O . SER A 1 120 ? 17.340 0.156 6.946 1.00 80.38 120 SER A O 1
ATOM 936 N N . ILE A 1 121 ? 15.904 1.810 7.473 1.00 82.06 121 ILE A N 1
ATOM 937 C CA . ILE A 1 121 ? 15.773 1.430 8.886 1.00 82.06 121 ILE A CA 1
ATOM 938 C C . ILE A 1 121 ? 14.621 0.442 9.129 1.00 82.06 121 ILE A C 1
ATOM 940 O O . ILE A 1 121 ? 14.553 -0.137 10.206 1.00 82.06 121 ILE A O 1
ATOM 944 N N . LEU A 1 122 ? 13.761 0.201 8.132 1.00 85.56 122 LEU A N 1
ATOM 945 C CA . LEU A 1 122 ? 12.591 -0.679 8.220 1.00 85.56 122 LEU A CA 1
ATOM 946 C C . LEU A 1 122 ? 12.958 -2.071 7.720 1.00 85.56 122 LEU A C 1
ATOM 948 O O . LEU A 1 122 ? 12.790 -2.416 6.549 1.00 85.56 122 LEU A O 1
ATOM 952 N N . ARG A 1 123 ? 13.542 -2.860 8.618 1.00 80.69 123 ARG A N 1
ATOM 953 C CA . ARG A 1 123 ? 14.218 -4.116 8.281 1.00 80.69 123 ARG A CA 1
ATOM 954 C C . ARG A 1 123 ? 13.293 -5.324 8.326 1.00 80.69 123 ARG A C 1
ATOM 956 O O . ARG A 1 123 ? 13.703 -6.398 7.902 1.00 80.69 123 ARG A O 1
ATOM 963 N N . SER A 1 124 ? 12.063 -5.171 8.809 1.00 82.12 124 SER A N 1
ATOM 964 C CA . SER A 1 124 ? 11.105 -6.260 8.999 1.00 82.12 124 SER A CA 1
ATOM 96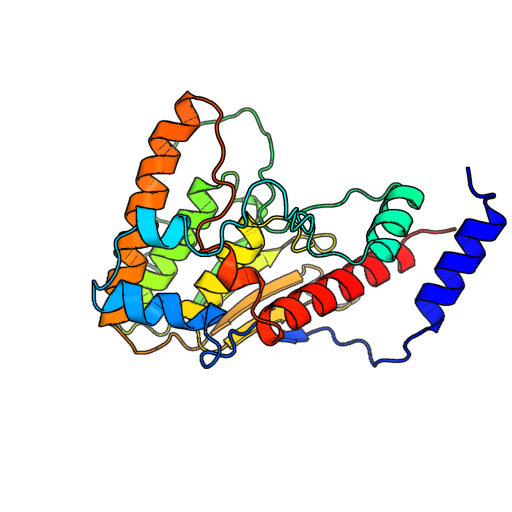5 C C . SER A 1 124 ? 9.658 -5.828 8.740 1.00 82.12 124 SER A C 1
ATOM 967 O O . SER A 1 124 ? 9.331 -4.644 8.780 1.00 82.12 124 SER A O 1
ATOM 969 N N . GLN A 1 125 ? 8.752 -6.795 8.529 1.00 84.88 125 GLN A N 1
ATOM 970 C CA . GLN A 1 125 ? 7.307 -6.510 8.468 1.00 84.88 125 GLN A CA 1
ATOM 971 C C . GLN A 1 125 ? 6.800 -5.873 9.766 1.00 84.88 125 GLN A C 1
ATOM 973 O O . GLN A 1 125 ? 5.864 -5.080 9.724 1.00 84.88 125 GLN A O 1
ATOM 978 N N . PHE A 1 126 ? 7.433 -6.191 10.898 1.00 86.00 126 PHE A N 1
ATOM 979 C CA . PHE A 1 126 ? 7.110 -5.597 12.189 1.00 86.00 126 PHE A CA 1
ATOM 980 C C . PHE A 1 126 ? 7.358 -4.085 12.187 1.00 86.00 126 PHE A C 1
ATOM 982 O O . PHE A 1 126 ? 6.490 -3.337 12.633 1.00 86.00 126 PHE A O 1
ATOM 989 N N . ASP A 1 127 ? 8.481 -3.627 11.628 1.00 86.19 127 ASP A N 1
ATOM 990 C CA . ASP A 1 127 ? 8.807 -2.196 11.542 1.00 86.19 127 ASP A CA 1
ATOM 991 C C . ASP A 1 127 ? 7.787 -1.450 10.670 1.00 86.19 127 ASP A C 1
ATOM 993 O O . ASP A 1 127 ? 7.279 -0.396 11.051 1.00 86.19 127 ASP A O 1
ATOM 997 N N . TRP A 1 128 ? 7.420 -2.040 9.527 1.00 90.62 128 TRP A N 1
ATOM 998 C CA . TRP A 1 128 ? 6.409 -1.475 8.629 1.00 90.62 128 TRP A CA 1
ATOM 999 C C . TRP A 1 128 ? 5.028 -1.376 9.288 1.00 90.62 128 TRP A C 1
ATOM 1001 O O . TRP A 1 128 ? 4.376 -0.339 9.186 1.00 90.62 128 TRP A O 1
ATOM 1011 N N . ILE A 1 129 ? 4.576 -2.420 9.990 1.00 91.56 129 ILE A N 1
ATOM 1012 C CA . ILE A 1 129 ? 3.296 -2.377 10.717 1.00 91.56 129 ILE A CA 1
ATOM 1013 C C . ILE A 1 129 ? 3.352 -1.389 11.889 1.00 91.56 129 ILE A C 1
ATOM 1015 O O . ILE A 1 129 ? 2.376 -0.680 12.120 1.00 91.56 129 ILE A O 1
ATOM 1019 N N . SER A 1 130 ? 4.485 -1.289 12.587 1.00 90.00 130 SER A N 1
ATOM 1020 C CA . SER A 1 130 ? 4.644 -0.364 13.717 1.00 90.00 130 SER A CA 1
ATOM 1021 C C . SER A 1 130 ? 4.503 1.100 13.290 1.00 90.00 130 SER A C 1
ATOM 1023 O O . SER A 1 130 ? 3.864 1.875 13.994 1.00 90.00 130 SER A O 1
ATOM 1025 N N . ILE A 1 131 ? 5.000 1.467 12.102 1.00 91.38 131 ILE A N 1
ATOM 1026 C CA . ILE A 1 131 ? 4.773 2.808 11.538 1.00 91.38 131 ILE A CA 1
ATOM 1027 C C . ILE A 1 131 ? 3.291 3.062 11.272 1.00 91.38 131 ILE A C 1
ATOM 1029 O O . ILE A 1 131 ? 2.800 4.152 11.555 1.00 91.38 131 ILE A O 1
ATOM 1033 N N . LEU A 1 132 ? 2.562 2.077 10.732 1.00 94.12 132 LEU A N 1
ATOM 1034 C CA . LEU A 1 132 ? 1.122 2.239 10.531 1.00 94.12 132 LEU A CA 1
ATOM 1035 C C . LEU A 1 132 ? 0.407 2.443 11.868 1.00 94.12 132 LEU A C 1
ATOM 1037 O O . LEU A 1 132 ? -0.433 3.329 11.971 1.00 94.12 132 LEU A O 1
ATOM 1041 N N . GLU A 1 133 ? 0.742 1.677 12.906 1.00 92.56 133 GLU A N 1
ATOM 1042 C CA . GLU A 1 133 ? 0.154 1.901 14.230 1.00 92.56 133 GLU A CA 1
ATOM 1043 C C . GLU A 1 133 ? 0.432 3.309 14.758 1.00 92.56 133 GLU A C 1
ATOM 1045 O O . GLU A 1 133 ? -0.481 3.951 15.267 1.00 92.56 133 GLU A O 1
ATOM 1050 N N . GLU A 1 134 ? 1.658 3.812 14.608 1.00 89.94 134 GLU A N 1
ATOM 1051 C CA . GLU A 1 134 ? 2.020 5.170 15.014 1.00 89.94 134 GLU A CA 1
ATOM 1052 C C . GLU A 1 134 ? 1.195 6.217 14.246 1.00 89.94 134 GLU A C 1
ATOM 1054 O O . GLU A 1 134 ? 0.555 7.075 14.855 1.00 89.94 134 GLU A O 1
ATOM 1059 N N . MET A 1 135 ? 1.100 6.087 12.918 1.00 91.94 135 MET A N 1
ATOM 1060 C CA . MET A 1 135 ? 0.258 6.935 12.063 1.00 91.94 135 MET A CA 1
ATOM 1061 C C . MET A 1 135 ? -1.197 6.986 12.552 1.00 91.94 135 MET A C 1
ATOM 1063 O O . MET A 1 135 ? -1.758 8.068 12.752 1.00 91.94 135 MET A O 1
ATOM 1067 N N . PHE A 1 136 ? -1.801 5.819 12.787 1.00 92.69 136 PHE A N 1
ATOM 1068 C CA . PHE A 1 136 ? -3.182 5.712 13.259 1.00 92.69 136 PHE A CA 1
ATOM 1069 C C . PHE A 1 136 ? -3.352 6.221 14.695 1.00 92.69 136 PHE A C 1
ATOM 1071 O O . PHE A 1 136 ? -4.365 6.852 15.005 1.00 92.69 136 PHE A O 1
ATOM 1078 N N . PHE A 1 137 ? -2.365 6.004 15.565 1.00 90.00 137 PHE A N 1
ATOM 1079 C CA . PHE A 1 137 ? -2.354 6.540 16.921 1.00 90.00 137 PHE A CA 1
ATOM 1080 C C . PHE A 1 137 ? -2.368 8.073 16.910 1.00 90.00 137 PHE A C 1
ATOM 1082 O O . PHE A 1 137 ? -3.205 8.681 17.581 1.00 90.00 137 PHE A O 1
ATOM 1089 N N . HIS A 1 138 ? -1.522 8.718 16.105 1.00 87.00 138 HIS A N 1
ATOM 1090 C CA . HIS A 1 138 ? -1.520 10.178 15.972 1.00 87.00 138 HIS A CA 1
ATOM 1091 C C . HIS A 1 138 ? -2.826 10.713 15.372 1.00 87.00 138 HIS A C 1
ATOM 1093 O O . HIS A 1 138 ? -3.402 11.658 15.920 1.00 87.00 138 HIS A O 1
ATOM 1099 N N . ALA A 1 139 ? -3.347 10.068 14.323 1.00 86.88 139 ALA A N 1
ATOM 1100 C CA . ALA A 1 139 ? -4.626 10.440 13.718 1.00 86.88 139 ALA A CA 1
ATOM 1101 C C . ALA A 1 139 ? -5.799 10.332 14.714 1.00 86.88 139 ALA A C 1
ATOM 1103 O O . ALA A 1 139 ? -6.630 11.237 14.792 1.00 86.88 139 ALA A O 1
ATOM 1104 N N . SER A 1 140 ? -5.835 9.276 15.538 1.00 86.31 140 SER A N 1
ATOM 1105 C CA . SER A 1 140 ? -6.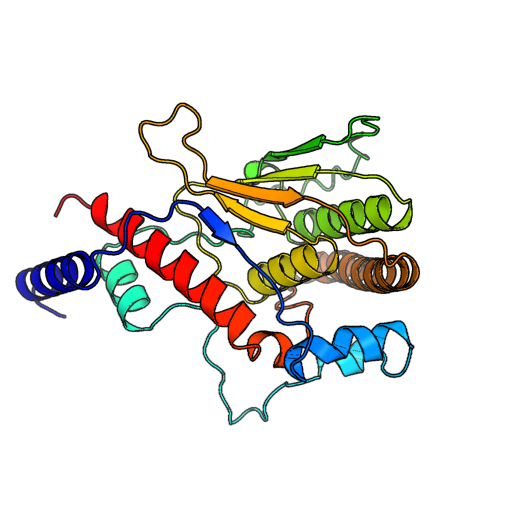861 9.091 16.580 1.00 86.31 140 SER A CA 1
ATOM 1106 C C . SER A 1 140 ? -6.811 10.152 17.689 1.00 86.31 140 SER A C 1
ATOM 1108 O O . SER A 1 140 ? -7.823 10.438 18.322 1.00 86.31 140 SER A O 1
ATOM 1110 N N . ASN A 1 141 ? -5.651 10.788 17.885 1.00 84.81 141 ASN A N 1
ATOM 1111 C CA . ASN A 1 141 ? -5.437 11.859 18.857 1.00 84.81 141 ASN A CA 1
ATOM 1112 C C . ASN A 1 141 ? -5.572 13.270 18.247 1.00 84.81 141 ASN A C 1
ATOM 1114 O O . ASN A 1 141 ? -5.116 14.240 18.854 1.00 84.81 141 ASN A O 1
ATOM 1118 N N . TYR A 1 142 ? -6.171 13.401 17.055 1.00 77.38 142 TYR A N 1
ATOM 1119 C CA . TYR A 1 142 ? -6.331 14.669 16.322 1.00 77.38 142 TYR A CA 1
ATOM 1120 C C . TYR A 1 142 ? -5.018 15.403 16.014 1.00 77.38 142 TYR A C 1
ATOM 1122 O O . TYR A 1 142 ? -5.008 16.622 15.827 1.00 77.38 142 TYR A O 1
ATOM 1130 N N . GLN A 1 143 ? -3.898 14.686 15.961 1.00 82.25 143 GLN A N 1
ATOM 1131 C CA . GLN A 1 143 ? -2.621 15.298 15.626 1.00 82.25 143 GLN A CA 1
ATOM 1132 C C . GLN A 1 143 ? -2.464 15.363 14.109 1.00 82.25 143 GLN A C 1
ATOM 1134 O O . GLN A 1 143 ? -2.562 14.347 13.422 1.00 82.25 143 GLN A O 1
ATOM 1139 N N . ASP A 1 144 ? -2.205 16.563 13.588 1.00 83.00 144 ASP A N 1
ATOM 1140 C CA . ASP A 1 144 ? -1.947 16.786 12.164 1.00 83.00 144 ASP A CA 1
ATOM 1141 C C . ASP A 1 144 ? -0.493 16.424 11.829 1.00 83.00 144 ASP A C 1
ATOM 1143 O O . ASP A 1 144 ? 0.393 17.277 11.747 1.00 83.00 144 ASP A O 1
ATOM 1147 N N . LEU A 1 145 ? -0.234 15.118 11.748 1.00 87.75 145 LEU A N 1
ATOM 1148 C CA . LEU A 1 145 ? 1.086 14.562 11.481 1.00 87.75 145 LEU A CA 1
ATOM 1149 C C . LEU A 1 145 ? 1.259 14.286 9.987 1.00 87.75 145 LEU A C 1
ATOM 1151 O O . LEU A 1 145 ? 0.648 13.358 9.465 1.00 87.75 145 LEU A O 1
ATOM 1155 N N . LYS A 1 146 ? 2.144 15.015 9.306 1.00 90.44 146 LYS A N 1
ATOM 1156 C CA . LYS A 1 146 ? 2.633 14.642 7.971 1.00 90.44 146 LYS A CA 1
ATOM 1157 C C . LYS A 1 146 ? 3.699 13.554 8.096 1.00 90.44 146 LYS A C 1
ATOM 1159 O O . LYS A 1 146 ? 4.665 13.735 8.830 1.00 90.44 146 LYS A O 1
ATOM 1164 N N . VAL A 1 147 ? 3.576 12.474 7.327 1.00 91.31 147 VAL A N 1
ATOM 1165 C CA . VAL A 1 147 ? 4.571 11.389 7.282 1.00 91.31 147 VAL A CA 1
ATOM 1166 C C . VAL A 1 147 ? 5.233 11.338 5.913 1.00 91.31 147 VAL A C 1
ATOM 1168 O O . VAL A 1 147 ? 4.560 11.388 4.886 1.00 91.31 147 VAL A O 1
ATOM 1171 N N . GLN A 1 148 ? 6.557 11.230 5.891 1.00 91.25 148 GLN A N 1
ATOM 1172 C CA . GLN A 1 148 ? 7.361 11.115 4.682 1.00 91.25 148 GLN A CA 1
ATOM 1173 C C . GLN A 1 148 ? 8.328 9.939 4.816 1.00 91.25 148 GLN A C 1
ATOM 1175 O O . GLN A 1 148 ? 9.226 9.966 5.652 1.00 91.25 148 GLN A O 1
ATOM 1180 N N . ILE A 1 149 ? 8.182 8.928 3.963 1.00 91.00 149 ILE A N 1
ATOM 1181 C CA . ILE A 1 149 ? 9.077 7.770 3.907 1.00 91.00 149 ILE A CA 1
ATOM 1182 C C . ILE A 1 149 ? 9.921 7.861 2.635 1.00 91.00 149 ILE A C 1
ATOM 1184 O O . ILE A 1 149 ? 9.397 7.777 1.524 1.00 91.00 149 ILE A O 1
ATOM 1188 N N . LYS A 1 150 ? 11.236 8.028 2.787 1.00 88.62 150 LYS A N 1
ATOM 1189 C CA . LYS A 1 150 ? 12.204 7.957 1.685 1.00 88.62 150 LYS A CA 1
ATOM 1190 C C . LYS A 1 150 ? 12.385 6.499 1.280 1.00 88.62 150 LYS A C 1
ATOM 1192 O O . LYS A 1 150 ? 12.748 5.676 2.116 1.00 88.62 150 LYS A O 1
ATOM 1197 N N . ILE A 1 151 ? 12.144 6.198 0.009 1.00 87.75 151 ILE A N 1
ATOM 1198 C CA . ILE A 1 151 ? 12.209 4.855 -0.573 1.00 87.75 151 ILE A CA 1
ATOM 1199 C C . ILE A 1 151 ? 13.258 4.808 -1.701 1.00 87.75 151 ILE A C 1
ATOM 1201 O O . ILE A 1 151 ? 13.523 5.833 -2.342 1.00 87.75 151 ILE A O 1
ATOM 1205 N N . PRO A 1 152 ? 13.880 3.644 -1.967 1.00 81.44 152 PRO A N 1
ATOM 1206 C CA . PRO A 1 152 ? 14.862 3.508 -3.034 1.00 81.44 152 PRO A CA 1
ATOM 1207 C C . PRO A 1 152 ? 14.277 3.860 -4.405 1.00 81.44 152 PRO A C 1
ATOM 1209 O O . PRO A 1 152 ? 13.115 3.584 -4.713 1.00 81.44 152 PRO A O 1
ATOM 1212 N N . SER A 1 153 ? 15.109 4.445 -5.265 1.00 78.69 153 SER A N 1
ATOM 1213 C CA . SER A 1 153 ? 14.698 4.936 -6.588 1.00 78.69 153 SER A CA 1
ATOM 1214 C C . SER A 1 153 ? 14.407 3.823 -7.607 1.00 78.69 153 SER A C 1
ATOM 1216 O O . SER A 1 153 ? 14.062 4.121 -8.746 1.00 78.69 153 SER A O 1
ATOM 1218 N N . SER A 1 154 ? 14.562 2.553 -7.228 1.00 78.00 154 SER A N 1
ATOM 1219 C CA . SER A 1 154 ? 14.269 1.354 -8.032 1.00 78.00 154 SER A CA 1
ATOM 1220 C C . SER A 1 154 ? 13.213 0.445 -7.386 1.00 78.00 154 SER A C 1
ATOM 1222 O O . SER A 1 154 ? 13.103 -0.727 -7.741 1.00 78.00 154 SER A O 1
ATOM 1224 N N . SER A 1 155 ? 12.439 0.966 -6.428 1.00 85.69 155 SER A N 1
ATOM 1225 C CA . SER A 1 155 ? 11.381 0.205 -5.760 1.00 85.69 155 SER A CA 1
ATOM 1226 C C . SER A 1 155 ? 10.050 0.249 -6.514 1.00 85.69 155 SER A C 1
ATOM 1228 O O . SER A 1 155 ? 9.680 1.263 -7.102 1.00 85.69 155 SER A O 1
ATOM 1230 N N . LEU A 1 156 ? 9.321 -0.863 -6.456 1.00 88.81 156 LEU A N 1
ATOM 1231 C CA . LEU A 1 156 ? 8.000 -1.098 -7.036 1.00 88.81 156 LEU A CA 1
ATOM 1232 C C . LEU A 1 156 ? 7.011 -1.519 -5.931 1.00 88.81 156 LEU A C 1
ATOM 1234 O O . LEU A 1 156 ? 7.415 -1.967 -4.861 1.00 88.81 156 LEU A O 1
ATOM 1238 N N . MET A 1 157 ? 5.707 -1.401 -6.183 1.00 91.12 157 MET A N 1
ATOM 1239 C CA . MET A 1 157 ? 4.647 -1.944 -5.324 1.00 91.12 157 MET A CA 1
ATOM 1240 C C . MET A 1 157 ? 4.256 -3.340 -5.804 1.00 91.12 157 MET A C 1
ATOM 1242 O O . MET A 1 157 ? 3.326 -3.486 -6.593 1.00 91.12 157 MET A O 1
ATOM 1246 N N . LEU A 1 158 ? 4.979 -4.369 -5.379 1.00 86.12 158 LEU A N 1
ATOM 1247 C CA . LEU A 1 158 ? 4.853 -5.718 -5.929 1.00 86.12 158 LEU A CA 1
ATOM 1248 C C . LEU A 1 158 ? 4.034 -6.627 -5.039 1.00 86.12 158 LEU A C 1
ATOM 1250 O O . LEU A 1 158 ? 3.257 -7.429 -5.537 1.00 86.12 158 LEU A O 1
ATOM 1254 N N . THR A 1 159 ? 4.231 -6.562 -3.728 1.00 86.25 159 THR A N 1
ATOM 1255 C CA . THR A 1 159 ? 3.632 -7.555 -2.840 1.00 86.25 159 THR A CA 1
ATOM 1256 C C . THR A 1 159 ? 2.246 -7.132 -2.377 1.00 86.25 159 THR A C 1
ATOM 1258 O O . THR A 1 159 ? 1.944 -5.947 -2.213 1.00 86.25 159 THR A O 1
ATOM 1261 N N . ARG A 1 160 ? 1.386 -8.118 -2.088 1.00 87.94 160 ARG A N 1
ATOM 1262 C CA . ARG A 1 160 ? 0.096 -7.844 -1.437 1.00 87.94 160 ARG A CA 1
ATOM 1263 C C . ARG A 1 160 ? 0.293 -7.175 -0.071 1.00 87.94 160 ARG A C 1
ATOM 1265 O O . ARG A 1 160 ? -0.556 -6.386 0.331 1.00 87.94 160 ARG A O 1
ATOM 1272 N N . PHE A 1 161 ? 1.417 -7.420 0.604 1.00 88.44 161 PHE A N 1
ATOM 1273 C CA . PHE A 1 161 ? 1.799 -6.724 1.831 1.00 88.44 161 PHE A CA 1
ATOM 1274 C C . PHE A 1 161 ? 2.017 -5.223 1.586 1.00 88.44 161 PHE A C 1
ATOM 1276 O O . PHE A 1 161 ? 1.367 -4.411 2.237 1.00 88.44 161 PHE A O 1
ATOM 1283 N N . THR A 1 162 ? 2.847 -4.838 0.610 1.00 92.31 162 THR A N 1
ATOM 1284 C CA . THR A 1 162 ? 3.054 -3.422 0.257 1.00 92.31 162 THR A CA 1
ATOM 1285 C C . THR A 1 162 ? 1.767 -2.748 -0.196 1.00 92.31 162 THR A C 1
ATOM 1287 O O . THR A 1 162 ? 1.486 -1.621 0.202 1.00 92.31 162 THR A O 1
ATOM 1290 N N . VAL A 1 163 ? 0.934 -3.433 -0.976 1.00 92.81 163 VAL A N 1
ATOM 1291 C CA . VAL A 1 163 ? -0.353 -2.863 -1.388 1.00 92.81 163 VAL A CA 1
ATOM 1292 C C . VAL A 1 163 ? -1.325 -2.738 -0.207 1.00 92.81 163 VAL A C 1
ATOM 1294 O O . VAL A 1 163 ? -2.049 -1.748 -0.121 1.00 92.81 163 VAL A O 1
ATOM 1297 N N . SER A 1 164 ? -1.301 -3.675 0.749 1.00 93.62 164 SER A N 1
ATOM 1298 C CA . SER A 1 164 ? -2.041 -3.545 2.017 1.00 93.62 164 SER A CA 1
ATOM 1299 C C . SER A 1 164 ? -1.563 -2.322 2.806 1.00 93.62 164 SER A C 1
ATOM 1301 O O . SER A 1 164 ? -2.383 -1.561 3.312 1.00 93.62 164 SER A O 1
ATOM 1303 N N . PHE A 1 165 ? -0.248 -2.092 2.858 1.00 95.31 165 PHE A N 1
ATOM 1304 C CA . PHE A 1 165 ? 0.346 -0.925 3.511 1.00 95.31 165 PHE A CA 1
ATOM 1305 C C . PHE A 1 165 ? -0.157 0.378 2.886 1.00 95.31 165 PHE A C 1
ATOM 1307 O O . PHE A 1 165 ? -0.662 1.245 3.594 1.00 95.31 165 PHE A O 1
ATOM 1314 N N . MET A 1 166 ? -0.134 0.475 1.556 1.00 96.31 166 MET A N 1
ATOM 1315 C CA . MET A 1 166 ? -0.645 1.644 0.834 1.00 96.31 166 MET A CA 1
ATOM 1316 C C . MET A 1 166 ? -2.142 1.869 1.060 1.00 96.31 166 MET A C 1
ATOM 1318 O O . MET A 1 166 ? -2.576 3.011 1.217 1.00 96.31 166 MET A O 1
ATOM 1322 N N . ALA A 1 167 ? -2.935 0.794 1.122 1.00 95.44 167 ALA A N 1
ATOM 1323 C CA . ALA A 1 167 ? -4.350 0.892 1.461 1.00 95.44 167 ALA A CA 1
ATOM 1324 C C . ALA A 1 167 ? -4.530 1.482 2.867 1.00 95.44 167 ALA A C 1
ATOM 1326 O O . ALA A 1 167 ? -5.291 2.431 3.027 1.00 95.44 167 ALA A O 1
ATOM 1327 N N . PHE A 1 168 ? -3.781 1.003 3.864 1.00 96.00 168 PHE A N 1
ATOM 1328 C CA . PHE A 1 168 ? -3.830 1.540 5.228 1.00 96.00 168 PHE A CA 1
ATOM 1329 C C . PHE A 1 168 ? -3.368 2.999 5.324 1.00 96.00 168 PHE A C 1
ATOM 1331 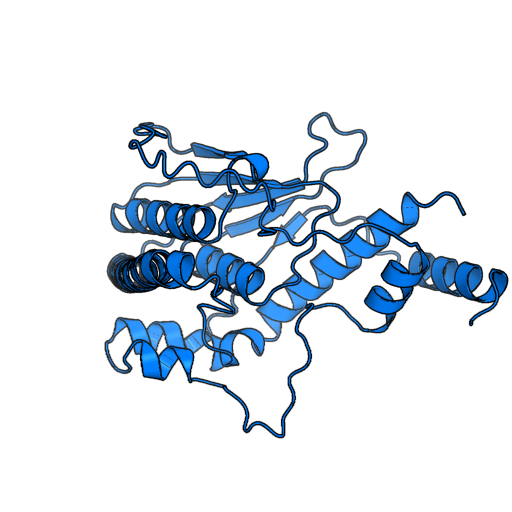O O . PHE A 1 168 ? -4.004 3.778 6.035 1.00 96.00 168 PHE A O 1
ATOM 1338 N N . CYS A 1 169 ? -2.354 3.415 4.559 1.00 96.19 169 CYS A N 1
ATOM 1339 C CA . CYS A 1 169 ? -2.020 4.835 4.432 1.00 96.19 169 CYS A CA 1
ATOM 1340 C C . CYS A 1 169 ? -3.234 5.643 3.947 1.00 96.19 169 CYS A C 1
ATOM 1342 O O . CYS A 1 169 ? -3.561 6.663 4.544 1.00 96.19 169 CYS A O 1
ATOM 1344 N N . CYS A 1 170 ? -3.952 5.163 2.923 1.00 95.25 170 CYS A N 1
ATOM 1345 C CA . CYS A 1 170 ? -5.151 5.831 2.396 1.00 95.25 170 CYS A CA 1
ATOM 1346 C C . CYS A 1 170 ? -6.329 5.817 3.381 1.00 95.25 170 CYS A C 1
ATOM 1348 O O . CYS A 1 170 ? -7.165 6.723 3.363 1.00 95.25 170 CYS A O 1
ATOM 1350 N N . LEU A 1 171 ? -6.419 4.786 4.225 1.00 94.00 171 LEU A N 1
ATOM 1351 C CA . LEU A 1 171 ? -7.420 4.705 5.286 1.00 94.00 171 LEU A CA 1
ATOM 1352 C C . LEU A 1 171 ? -7.164 5.724 6.397 1.00 94.00 171 LEU A C 1
ATOM 1354 O O . LEU A 1 171 ? -8.122 6.230 6.972 1.00 94.00 171 LEU A O 1
ATOM 1358 N N . CYS A 1 172 ? -5.898 6.034 6.673 1.00 94.38 172 CYS A N 1
ATOM 1359 C CA . CYS A 1 172 ? -5.502 6.992 7.700 1.00 94.38 172 CYS A CA 1
ATOM 1360 C C . CYS A 1 172 ? -5.443 8.438 7.181 1.00 94.38 172 CYS A C 1
ATOM 1362 O O . CYS A 1 172 ? -5.729 9.368 7.930 1.00 94.38 172 CYS A O 1
ATOM 1364 N N . TYR A 1 173 ? -5.096 8.643 5.908 1.00 93.25 173 TYR A N 1
ATOM 1365 C CA . TYR A 1 173 ? -4.813 9.958 5.325 1.00 93.25 173 TYR A CA 1
ATOM 1366 C C . TYR A 1 173 ? -5.680 10.272 4.102 1.00 93.25 173 TYR A C 1
ATOM 1368 O O . TYR A 1 173 ? -6.072 9.394 3.331 1.00 93.25 173 TYR A O 1
ATOM 1376 N N . GLU A 1 174 ? -5.990 11.553 3.913 1.00 92.00 174 GLU A N 1
ATOM 1377 C CA . GLU A 1 174 ? -6.708 12.042 2.734 1.00 92.00 174 GLU A CA 1
ATOM 1378 C C . GLU A 1 174 ? -5.810 12.110 1.501 1.00 92.00 174 GLU A C 1
ATOM 1380 O O . GLU A 1 174 ? -6.270 11.812 0.400 1.00 92.00 174 GLU A O 1
ATOM 1385 N N . SER A 1 175 ? -4.535 12.452 1.695 1.00 92.94 175 SER A N 1
ATOM 1386 C CA . SER A 1 175 ? -3.548 12.590 0.629 1.00 92.94 175 SER A CA 1
ATOM 1387 C C . SER A 1 175 ? -2.404 11.605 0.839 1.00 92.94 175 SER A C 1
ATOM 1389 O O . SER A 1 175 ? -1.650 11.717 1.807 1.00 92.94 175 SER A O 1
ATOM 1391 N N . VAL A 1 176 ? -2.280 10.637 -0.070 1.00 95.94 176 VAL A N 1
ATOM 1392 C CA . VAL A 1 176 ? -1.174 9.674 -0.116 1.00 95.94 176 VAL A CA 1
ATOM 1393 C C . VAL A 1 176 ? -0.534 9.759 -1.491 1.00 95.94 176 VAL A C 1
ATOM 1395 O O . VAL A 1 176 ? -1.177 9.506 -2.509 1.00 95.94 176 VAL A O 1
ATOM 1398 N N . VAL A 1 177 ? 0.735 10.145 -1.522 1.00 93.44 177 VAL A N 1
ATOM 1399 C CA . VAL A 1 177 ? 1.442 10.508 -2.748 1.00 93.44 177 VAL A CA 1
ATOM 1400 C C . VAL A 1 177 ? 2.762 9.766 -2.835 1.00 93.44 177 VAL A C 1
ATOM 1402 O O . VAL A 1 177 ? 3.562 9.814 -1.904 1.00 93.44 177 VAL A O 1
ATOM 1405 N N . LEU A 1 178 ? 3.031 9.151 -3.982 1.00 92.62 178 LEU A N 1
ATOM 1406 C CA . LEU A 1 178 ? 4.367 8.702 -4.359 1.00 92.62 178 LEU A CA 1
ATOM 1407 C C . LEU A 1 178 ? 5.012 9.750 -5.263 1.00 92.62 178 LEU A C 1
ATOM 1409 O O . LEU A 1 178 ? 4.555 9.994 -6.377 1.00 92.62 178 LEU A O 1
ATOM 1413 N N . LEU A 1 179 ? 6.071 10.380 -4.768 1.00 89.38 179 LEU A N 1
ATOM 1414 C CA . LEU A 1 179 ? 6.887 11.330 -5.509 1.00 89.38 179 LEU A CA 1
ATOM 1415 C C . LEU A 1 179 ? 8.150 10.624 -6.015 1.00 89.38 179 LEU A C 1
ATOM 1417 O O . LEU A 1 179 ? 8.906 10.040 -5.238 1.00 89.38 179 LEU A O 1
ATOM 1421 N N . CYS A 1 180 ? 8.386 10.693 -7.318 1.00 87.06 180 CYS A N 1
ATOM 1422 C CA . CYS A 1 180 ? 9.511 10.082 -8.015 1.00 87.06 180 CYS A CA 1
ATOM 1423 C C . CYS A 1 180 ? 10.327 11.164 -8.723 1.00 87.06 180 CYS A C 1
ATOM 1425 O O . CYS A 1 180 ? 10.218 11.309 -9.942 1.00 87.06 180 CYS A O 1
ATOM 1427 N N . PRO A 1 181 ? 11.124 11.941 -7.975 1.00 77.19 181 PRO A N 1
ATOM 1428 C CA . PRO A 1 181 ? 11.816 13.101 -8.515 1.00 77.19 181 PRO A CA 1
ATOM 1429 C C . PRO A 1 181 ? 12.829 12.707 -9.597 1.00 77.19 181 PRO A C 1
ATOM 1431 O O . PRO A 1 181 ? 13.336 11.577 -9.617 1.00 77.19 181 PRO A O 1
ATOM 1434 N N . ASP A 1 182 ? 13.128 13.645 -10.498 1.00 72.69 182 ASP A N 1
ATOM 1435 C CA . ASP A 1 182 ? 14.174 13.468 -11.506 1.00 72.69 182 ASP A CA 1
ATOM 1436 C C . ASP A 1 182 ? 15.531 13.168 -10.873 1.00 72.69 182 ASP A C 1
ATOM 1438 O O . ASP A 1 182 ? 15.858 13.624 -9.778 1.00 72.69 182 ASP A O 1
ATOM 1442 N N . GLU A 1 183 ? 16.360 12.428 -11.601 1.00 62.31 183 GLU A N 1
ATOM 1443 C CA . GLU A 1 183 ? 17.677 11.990 -11.117 1.00 62.31 183 GLU A CA 1
ATOM 1444 C C . GLU A 1 183 ? 18.629 13.173 -10.905 1.00 62.31 183 GLU A C 1
ATOM 1446 O O . GLU A 1 183 ? 19.486 13.129 -10.030 1.00 62.31 183 GLU A O 1
ATOM 1451 N N . ASN A 1 184 ? 18.441 14.245 -11.681 1.00 60.12 184 ASN A N 1
ATOM 1452 C CA . ASN A 1 184 ? 19.209 15.487 -11.583 1.00 60.12 184 ASN A CA 1
ATOM 1453 C C . ASN A 1 184 ? 18.695 16.421 -10.474 1.00 60.12 184 ASN A C 1
ATOM 1455 O O . ASN A 1 184 ? 19.202 17.531 -10.316 1.00 60.12 184 ASN A O 1
ATOM 1459 N N . SER A 1 185 ? 17.659 16.015 -9.737 1.00 58.66 185 SER A N 1
ATOM 1460 C CA . SER A 1 185 ? 17.145 16.791 -8.613 1.00 58.66 185 SER A CA 1
ATOM 1461 C C . SER A 1 185 ? 18.046 16.645 -7.381 1.00 58.66 185 SER A C 1
ATOM 1463 O O . SER A 1 185 ? 18.739 15.648 -7.195 1.00 58.66 185 SER A O 1
ATOM 1465 N N . GLN A 1 186 ? 17.999 17.634 -6.486 1.00 52.53 186 GLN A N 1
ATOM 1466 C CA . GLN A 1 186 ? 18.750 17.614 -5.222 1.00 52.53 186 GLN A CA 1
ATOM 1467 C C . GLN A 1 186 ? 18.283 16.514 -4.240 1.00 52.53 186 GLN A C 1
ATOM 1469 O O . GLN A 1 186 ? 18.941 16.275 -3.230 1.00 52.53 186 GLN A O 1
ATOM 1474 N N . LEU A 1 187 ? 17.162 15.838 -4.523 1.00 59.47 187 LEU A N 1
ATOM 1475 C CA . LEU A 1 187 ? 16.561 14.777 -3.710 1.00 59.47 187 LEU A CA 1
ATOM 1476 C C . LEU A 1 187 ? 16.396 13.513 -4.572 1.00 59.47 187 LEU A C 1
ATOM 1478 O O . LEU A 1 187 ? 15.303 13.254 -5.059 1.00 59.47 187 LEU A O 1
ATOM 1482 N N . PRO A 1 188 ? 17.445 12.697 -4.766 1.00 63.12 188 PRO A N 1
ATOM 1483 C CA . PRO A 1 188 ? 17.425 11.599 -5.741 1.00 63.12 188 PRO A CA 1
ATOM 1484 C C . PRO A 1 188 ? 16.546 10.401 -5.333 1.00 63.12 188 PRO A C 1
ATOM 1486 O O . PRO A 1 188 ? 16.350 9.477 -6.126 1.00 63.12 188 PRO A O 1
ATOM 1489 N N . SER A 1 189 ? 16.043 10.378 -4.095 1.00 78.12 189 SER A N 1
ATOM 1490 C CA . SER A 1 189 ? 15.219 9.296 -3.556 1.00 78.12 189 SER A CA 1
ATOM 1491 C C . SER A 1 189 ? 13.737 9.513 -3.837 1.00 78.12 189 SER A C 1
ATOM 1493 O O . SER A 1 189 ? 13.213 10.609 -3.618 1.00 78.12 189 SER A O 1
ATOM 1495 N N . ASN A 1 190 ? 13.052 8.432 -4.200 1.00 87.44 190 ASN A N 1
ATOM 1496 C CA . ASN A 1 190 ? 11.597 8.390 -4.239 1.00 87.44 190 ASN A CA 1
ATOM 1497 C C . ASN A 1 190 ? 11.026 8.605 -2.821 1.00 87.44 190 ASN A C 1
ATOM 1499 O O . ASN A 1 190 ? 11.687 8.315 -1.821 1.00 87.44 190 ASN A O 1
ATOM 1503 N N . GLN A 1 191 ? 9.807 9.129 -2.711 1.00 89.31 191 GLN A N 1
ATOM 1504 C CA . GLN A 1 191 ? 9.188 9.453 -1.423 1.00 89.31 191 GLN A CA 1
ATOM 1505 C C . GLN A 1 191 ? 7.722 9.031 -1.402 1.00 89.31 191 GLN A C 1
ATOM 1507 O O . GLN A 1 191 ? 6.972 9.374 -2.311 1.00 89.31 191 GLN A O 1
ATOM 1512 N N . LEU A 1 192 ? 7.307 8.334 -0.346 1.00 94.31 192 LEU A N 1
ATOM 1513 C CA . LEU A 1 192 ? 5.903 8.184 0.024 1.00 94.31 192 LEU A CA 1
ATOM 1514 C C . LEU A 1 192 ? 5.548 9.290 1.016 1.00 94.31 192 LEU A C 1
ATOM 1516 O O . LEU A 1 192 ? 6.163 9.386 2.075 1.00 94.31 192 LEU A O 1
ATOM 1520 N N . ILE A 1 193 ? 4.562 10.112 0.687 1.00 92.31 193 ILE A N 1
ATOM 1521 C CA . ILE A 1 193 ? 4.129 11.247 1.496 1.00 92.31 193 ILE A CA 1
ATOM 1522 C C . ILE A 1 193 ? 2.662 11.045 1.868 1.00 92.31 193 ILE A C 1
ATOM 1524 O O . ILE A 1 193 ? 1.816 10.908 0.988 1.00 92.31 193 ILE A O 1
ATOM 1528 N N . CYS A 1 194 ? 2.367 11.052 3.164 1.00 94.62 194 CYS A N 1
ATOM 1529 C CA . CYS A 1 194 ? 1.019 10.995 3.718 1.00 94.62 194 CYS A CA 1
ATOM 1530 C C . CYS A 1 194 ? 0.714 12.316 4.436 1.00 94.62 194 CYS A C 1
ATOM 1532 O O . CYS A 1 194 ? 1.430 12.703 5.362 1.00 94.62 194 CYS A O 1
ATOM 1534 N N . CYS A 1 195 ? -0.335 13.012 4.001 1.00 92.25 195 CYS A N 1
ATOM 1535 C CA . CYS A 1 195 ? -0.745 14.321 4.510 1.00 92.25 195 CYS A CA 1
ATOM 1536 C C . CYS A 1 195 ? -2.247 14.356 4.785 1.00 92.25 195 CYS A C 1
ATOM 1538 O O . CYS A 1 195 ? -3.017 13.634 4.145 1.00 92.25 195 CYS A O 1
ATOM 1540 N N . SER A 1 196 ? -2.651 15.237 5.704 1.00 90.31 196 SER A N 1
ATOM 1541 C CA . SER A 1 196 ? -4.052 15.458 6.078 1.00 90.31 196 SER A CA 1
ATOM 1542 C C . SER A 1 196 ? -4.695 14.189 6.656 1.00 90.31 196 SER A C 1
ATOM 1544 O O . SER A 1 196 ? -5.415 13.481 5.945 1.00 90.31 196 SER A O 1
ATOM 1546 N N . PRO A 1 197 ? -4.408 13.850 7.929 1.00 90.62 197 PRO A N 1
ATOM 1547 C CA . PRO A 1 197 ? -5.040 12.721 8.597 1.00 90.62 197 PRO A CA 1
ATOM 1548 C C . PRO A 1 197 ? -6.563 12.843 8.552 1.00 90.62 197 PRO A C 1
ATOM 1550 O O . PRO A 1 197 ? -7.131 13.922 8.752 1.00 90.62 197 PRO A O 1
ATOM 1553 N N . ARG A 1 198 ? -7.238 11.720 8.322 1.00 89.94 198 ARG A N 1
ATOM 1554 C CA . ARG A 1 198 ? -8.698 11.660 8.357 1.00 89.94 198 ARG A CA 1
ATOM 1555 C C . ARG A 1 198 ? -9.176 11.835 9.792 1.00 89.94 198 ARG A C 1
ATOM 1557 O O . ARG A 1 198 ? -8.660 11.214 10.714 1.00 89.94 198 ARG A O 1
ATOM 1564 N N . LYS A 1 199 ? -10.216 12.650 9.969 1.00 83.19 199 LYS A N 1
ATOM 1565 C CA . LYS A 1 199 ? -10.752 13.028 11.290 1.00 83.19 199 LYS A CA 1
ATOM 1566 C C . LYS A 1 199 ? -11.762 12.029 11.878 1.00 83.19 199 LYS A C 1
ATOM 1568 O O . LYS A 1 199 ? -12.463 12.363 12.826 1.00 83.19 199 LYS A O 1
ATOM 1573 N N . ASP A 1 200 ? -11.866 10.826 11.317 1.00 84.69 200 ASP A N 1
ATOM 1574 C CA . ASP A 1 200 ? -12.766 9.773 11.807 1.00 84.69 200 ASP A CA 1
ATOM 1575 C C . ASP A 1 200 ? -12.075 8.972 12.923 1.00 84.69 200 ASP A C 1
ATOM 1577 O O . ASP A 1 200 ? -11.445 7.942 12.678 1.00 84.69 200 ASP A O 1
ATOM 1581 N N . VAL A 1 201 ? -12.136 9.497 14.152 1.00 77.56 201 VAL A N 1
ATOM 1582 C CA . VAL A 1 201 ? -11.411 8.939 15.308 1.00 77.56 201 VAL A CA 1
ATOM 1583 C C . VAL A 1 201 ? -11.855 7.525 15.654 1.00 77.56 201 VAL A C 1
ATOM 1585 O O . VAL A 1 201 ? -10.999 6.688 15.932 1.00 77.56 201 VAL A O 1
ATOM 1588 N N . ASP A 1 202 ? -13.155 7.234 15.599 1.00 81.75 202 ASP A N 1
ATOM 1589 C CA . ASP A 1 202 ? -13.675 5.905 15.931 1.00 81.75 202 ASP A CA 1
ATOM 1590 C C . ASP A 1 202 ? -13.167 4.857 14.936 1.00 81.75 202 ASP A C 1
ATOM 1592 O O . ASP A 1 202 ? -12.675 3.796 15.333 1.00 81.75 202 ASP A O 1
ATOM 1596 N N . ARG A 1 203 ? -13.190 5.182 13.636 1.00 85.38 203 ARG A N 1
ATOM 1597 C CA . ARG A 1 203 ? -12.591 4.338 12.596 1.00 85.38 203 ARG A CA 1
ATOM 1598 C C . ARG A 1 203 ? -11.092 4.162 12.812 1.00 85.38 203 ARG A C 1
ATOM 1600 O O . ARG A 1 203 ? -10.598 3.038 12.734 1.00 85.38 203 ARG A O 1
ATOM 1607 N N . CYS A 1 204 ? -10.369 5.245 13.098 1.00 86.00 204 CYS A N 1
ATOM 1608 C CA . CYS A 1 204 ? -8.933 5.186 13.363 1.00 86.00 204 CYS A CA 1
ATOM 1609 C C . CYS A 1 204 ? -8.617 4.299 14.575 1.00 86.00 204 CYS A C 1
ATOM 1611 O O . CYS A 1 204 ? -7.704 3.484 14.500 1.00 86.00 204 CYS A O 1
ATOM 1613 N N . ALA A 1 205 ? -9.393 4.389 15.657 1.00 86.50 205 ALA A N 1
ATOM 1614 C CA . ALA A 1 205 ? -9.213 3.564 16.847 1.00 86.50 205 ALA A CA 1
ATOM 1615 C C . ALA A 1 205 ? -9.471 2.073 16.571 1.00 86.50 205 ALA A C 1
ATOM 1617 O O . ALA A 1 205 ? -8.728 1.218 17.056 1.00 86.50 205 ALA A O 1
ATOM 1618 N N . GLN A 1 206 ? -10.490 1.745 15.773 1.00 88.31 206 GLN A N 1
ATOM 1619 C CA . GLN A 1 206 ? -10.780 0.360 15.388 1.00 88.31 206 GLN A CA 1
ATOM 1620 C C . GLN A 1 206 ? -9.685 -0.219 14.481 1.00 88.31 206 GLN A C 1
ATOM 1622 O O . GLN A 1 206 ? -9.191 -1.321 14.724 1.00 88.31 206 GLN A O 1
ATOM 1627 N N . LEU A 1 207 ? -9.247 0.537 13.471 1.00 90.69 207 LEU A N 1
ATOM 1628 C CA . LEU A 1 207 ? -8.157 0.127 12.581 1.00 90.69 207 LEU A CA 1
ATOM 1629 C C . LEU A 1 207 ? -6.801 0.062 13.301 1.00 90.69 207 LEU A C 1
ATOM 1631 O O . LEU A 1 207 ? -5.981 -0.794 12.978 1.00 90.69 207 LEU A O 1
ATOM 1635 N N . LEU A 1 208 ? -6.580 0.891 14.323 1.00 90.62 208 LEU A N 1
ATOM 1636 C CA . LEU A 1 208 ? -5.413 0.780 15.195 1.00 90.62 208 LEU A CA 1
ATOM 1637 C C . LEU A 1 208 ? -5.423 -0.546 15.963 1.00 90.62 208 LEU A C 1
ATOM 1639 O O . LEU A 1 208 ? -4.428 -1.265 15.948 1.00 90.62 208 LEU A O 1
ATOM 1643 N N . ARG A 1 209 ? -6.558 -0.922 16.571 1.00 88.00 209 ARG A N 1
ATOM 1644 C CA . ARG A 1 209 ? -6.699 -2.226 17.248 1.00 88.00 209 ARG A CA 1
ATOM 1645 C C . ARG A 1 209 ? -6.426 -3.387 16.295 1.00 88.00 209 ARG A C 1
ATOM 1647 O O . ARG A 1 209 ? -5.743 -4.335 16.669 1.00 88.00 209 ARG A O 1
ATOM 1654 N N . TYR A 1 210 ? -6.925 -3.294 15.064 1.00 88.94 210 TYR A N 1
ATOM 1655 C CA . TYR A 1 210 ? -6.666 -4.269 14.006 1.00 88.94 210 TYR A CA 1
ATOM 1656 C C . TYR A 1 210 ? -5.163 -4.427 13.720 1.00 88.94 210 TYR A C 1
ATOM 1658 O O . TYR A 1 210 ? -4.645 -5.546 13.728 1.00 88.94 210 TYR A O 1
ATOM 1666 N N . LEU A 1 211 ? -4.442 -3.314 13.543 1.00 90.50 211 LEU A N 1
ATOM 1667 C CA . LEU A 1 211 ? -2.990 -3.320 13.340 1.00 90.50 211 LEU A CA 1
ATOM 1668 C C . LEU A 1 211 ? -2.234 -3.888 14.549 1.00 90.50 211 LEU A C 1
ATOM 1670 O O . LEU A 1 211 ? -1.281 -4.643 14.359 1.00 90.50 211 LEU A O 1
ATOM 1674 N N . SER A 1 212 ? -2.688 -3.621 15.777 1.00 88.31 212 SER A N 1
ATOM 1675 C CA . SER A 1 212 ? -2.084 -4.195 16.985 1.00 88.31 212 SER A CA 1
ATOM 1676 C C . SER A 1 212 ? -2.204 -5.712 17.055 1.00 88.31 212 SER A C 1
ATOM 1678 O O . SER A 1 212 ? -1.252 -6.376 17.470 1.00 88.31 212 SER A O 1
ATOM 1680 N N . VAL A 1 213 ? -3.324 -6.285 16.602 1.00 86.56 213 VAL A N 1
ATOM 1681 C CA . VAL A 1 213 ? -3.464 -7.747 16.511 1.00 86.56 213 VAL A CA 1
ATOM 1682 C C . VAL A 1 213 ? -2.516 -8.321 15.457 1.00 86.56 213 VAL A C 1
ATOM 1684 O O . VAL A 1 213 ? -1.846 -9.320 15.712 1.00 86.56 213 VAL A O 1
ATOM 1687 N N . ILE A 1 214 ? -2.402 -7.675 14.294 1.00 85.31 214 ILE A N 1
ATOM 1688 C CA . ILE A 1 214 ? -1.448 -8.074 13.246 1.00 85.31 214 ILE A CA 1
ATOM 1689 C C . ILE A 1 214 ? -0.015 -8.029 13.768 1.00 85.31 214 ILE A C 1
ATOM 1691 O O . ILE A 1 214 ? 0.748 -8.970 13.555 1.00 85.31 214 ILE A O 1
ATOM 1695 N N . ARG A 1 215 ? 0.352 -6.956 14.473 1.00 85.31 215 ARG A N 1
ATOM 1696 C CA . ARG A 1 215 ? 1.684 -6.810 15.056 1.00 85.31 215 ARG A CA 1
ATOM 1697 C C . ARG A 1 215 ? 1.970 -7.895 16.091 1.00 85.31 215 ARG A C 1
ATOM 1699 O O . ARG A 1 215 ? 3.062 -8.451 16.077 1.00 85.31 215 ARG A O 1
ATOM 1706 N N . ALA A 1 216 ? 1.008 -8.217 16.957 1.00 83.31 216 ALA A N 1
ATOM 1707 C CA . ALA A 1 216 ? 1.155 -9.310 17.915 1.00 83.31 216 ALA A CA 1
ATOM 1708 C C . ALA A 1 216 ? 1.401 -10.646 17.196 1.00 83.31 216 ALA A C 1
ATOM 1710 O O . ALA A 1 216 ? 2.370 -11.332 17.505 1.00 83.31 216 ALA A O 1
ATOM 1711 N N . ARG A 1 217 ? 0.622 -10.947 16.146 1.00 78.38 217 ARG A N 1
ATOM 1712 C CA . ARG A 1 217 ? 0.835 -12.140 15.310 1.00 78.38 217 ARG A CA 1
ATOM 1713 C C . ARG A 1 217 ? 2.214 -12.163 14.652 1.00 78.38 217 ARG A C 1
ATOM 1715 O O . ARG A 1 217 ? 2.787 -13.235 14.519 1.00 78.38 217 ARG A O 1
ATOM 1722 N N . LEU A 1 218 ? 2.767 -11.013 14.248 1.00 76.44 218 LEU A N 1
ATOM 1723 C CA . LEU A 1 218 ? 4.128 -10.950 13.698 1.00 76.44 218 LEU A CA 1
ATOM 1724 C C . LEU A 1 218 ? 5.192 -11.402 14.703 1.00 76.44 218 LEU A C 1
ATOM 1726 O O . LEU A 1 218 ? 6.165 -12.018 14.281 1.00 76.44 218 LEU A O 1
ATOM 1730 N N . LEU A 1 219 ? 5.023 -11.130 16.001 1.00 71.25 219 LEU A N 1
ATOM 1731 C CA . LEU A 1 219 ? 5.971 -11.575 17.030 1.00 71.25 219 LEU A CA 1
ATOM 1732 C C . LEU A 1 219 ? 5.991 -13.101 17.167 1.00 71.25 219 LEU A C 1
ATOM 1734 O O . LEU A 1 219 ? 7.068 -13.683 17.290 1.00 71.25 219 LEU A O 1
ATOM 1738 N N . ASP A 1 220 ? 4.822 -13.733 17.077 1.00 66.06 220 ASP A N 1
ATOM 1739 C CA . ASP A 1 220 ? 4.691 -15.193 17.111 1.00 66.06 220 ASP A CA 1
ATOM 1740 C C . ASP A 1 220 ? 5.257 -15.818 15.821 1.00 66.06 220 ASP A C 1
ATOM 1742 O O . ASP A 1 220 ? 6.028 -16.773 15.845 1.00 66.06 220 ASP A O 1
ATOM 1746 N N . VAL A 1 221 ? 4.960 -15.200 14.676 1.00 62.62 221 VAL A N 1
ATOM 1747 C CA . VAL A 1 221 ? 5.357 -15.634 13.326 1.00 62.62 221 VAL A CA 1
ATOM 1748 C C . VAL A 1 221 ? 6.870 -15.547 13.068 1.00 62.62 221 VAL A C 1
ATOM 1750 O O . VAL A 1 221 ? 7.405 -16.348 12.297 1.00 62.62 221 VAL A O 1
ATOM 1753 N N . VAL A 1 222 ? 7.580 -14.613 13.716 1.00 58.38 222 VAL A N 1
ATOM 1754 C CA . VAL A 1 222 ? 9.050 -14.494 13.636 1.00 58.38 222 VAL A CA 1
ATOM 1755 C C . VAL A 1 222 ? 9.753 -15.743 14.182 1.00 58.38 222 VAL A C 1
ATOM 1757 O O . VAL A 1 222 ? 10.834 -16.074 13.696 1.00 58.38 222 VAL A O 1
ATOM 1760 N N . GLN A 1 223 ? 9.143 -16.469 15.125 1.00 55.28 223 GLN A N 1
ATOM 1761 C CA . GLN A 1 223 ? 9.716 -17.702 15.680 1.00 55.28 223 GLN A CA 1
ATOM 1762 C C . GLN A 1 223 ? 9.676 -18.868 14.678 1.00 55.28 223 GLN A C 1
ATOM 1764 O O . GLN A 1 223 ? 10.599 -19.680 14.649 1.00 55.28 223 GLN A O 1
ATOM 1769 N N . ASP A 1 224 ? 8.677 -18.882 13.790 1.00 56.59 224 ASP A N 1
ATOM 1770 C CA . ASP A 1 224 ? 8.442 -19.953 12.812 1.00 56.59 224 ASP A CA 1
ATOM 1771 C C . ASP A 1 224 ? 8.930 -19.610 11.391 1.00 56.59 224 ASP A C 1
ATOM 1773 O O . ASP A 1 224 ? 8.737 -20.380 10.448 1.00 56.59 224 ASP A O 1
ATOM 1777 N N . GLY A 1 225 ? 9.526 -18.427 11.193 1.00 57.06 225 GLY A N 1
ATOM 1778 C CA . GLY A 1 225 ? 9.984 -17.949 9.880 1.00 57.06 225 GLY A CA 1
ATOM 1779 C C . GLY A 1 225 ? 8.857 -17.667 8.874 1.00 57.06 225 GLY A C 1
ATOM 1780 O O . GLY A 1 225 ? 9.122 -17.439 7.688 1.00 57.06 225 GLY A O 1
ATOM 1781 N N . SER A 1 226 ? 7.605 -17.673 9.333 1.00 62.44 226 SER A N 1
ATOM 1782 C CA . SER A 1 226 ? 6.433 -17.366 8.514 1.00 62.44 226 SER A CA 1
ATOM 1783 C C . SER A 1 226 ? 6.375 -15.859 8.190 1.00 62.44 226 SER A C 1
ATOM 1785 O O . SER A 1 226 ? 7.092 -15.046 8.774 1.00 62.44 226 SER A O 1
ATOM 1787 N N . ARG A 1 227 ? 5.559 -15.452 7.208 1.00 72.06 227 ARG A N 1
ATOM 1788 C CA . ARG A 1 227 ? 5.399 -14.039 6.805 1.00 72.06 227 ARG A CA 1
ATOM 1789 C C . ARG A 1 227 ? 3.931 -13.690 6.639 1.00 72.06 227 ARG A C 1
ATOM 1791 O O . ARG A 1 227 ? 3.152 -14.509 6.156 1.00 72.06 227 ARG A O 1
ATOM 1798 N N . ILE A 1 228 ? 3.563 -12.452 6.957 1.00 78.06 228 ILE A N 1
ATOM 1799 C CA . ILE A 1 228 ? 2.221 -11.952 6.655 1.00 78.06 228 ILE A CA 1
ATOM 1800 C C . ILE A 1 228 ? 2.145 -11.613 5.176 1.00 78.06 228 ILE A C 1
ATOM 1802 O O . ILE A 1 228 ? 2.888 -10.774 4.669 1.00 78.06 228 ILE A O 1
ATOM 1806 N N . TYR A 1 229 ? 1.231 -12.276 4.478 1.00 80.25 229 TYR A N 1
ATOM 1807 C CA . TYR A 1 229 ? 1.093 -12.123 3.039 1.00 80.25 229 TYR A CA 1
ATOM 1808 C C . TYR A 1 229 ? 0.326 -10.856 2.635 1.00 80.25 229 TYR A C 1
ATOM 1810 O O . TYR A 1 229 ? 0.706 -10.156 1.696 1.00 80.25 229 TYR A O 1
ATOM 1818 N N . ARG A 1 230 ? -0.750 -10.562 3.367 1.00 86.31 230 ARG A N 1
ATOM 1819 C CA . ARG A 1 230 ? -1.615 -9.389 3.224 1.00 86.31 230 ARG A CA 1
ATOM 1820 C C . ARG A 1 230 ? -2.280 -9.087 4.560 1.00 86.31 230 ARG A C 1
ATOM 1822 O O . ARG A 1 230 ? -2.381 -9.973 5.404 1.00 86.31 230 ARG A O 1
ATOM 1829 N N . PHE A 1 231 ? -2.751 -7.859 4.723 1.00 87.75 231 PHE A N 1
ATOM 1830 C CA . PHE A 1 231 ? -3.509 -7.452 5.908 1.00 87.75 231 PHE A CA 1
ATOM 1831 C C . PHE A 1 231 ? -4.697 -6.539 5.578 1.00 87.75 231 PHE A C 1
ATOM 1833 O O . PHE A 1 231 ? -5.220 -5.845 6.441 1.00 87.75 231 PHE A O 1
ATOM 1840 N N . VAL A 1 232 ? -5.156 -6.583 4.332 1.00 89.25 232 VAL A N 1
ATOM 1841 C CA . VAL A 1 232 ? -6.497 -6.164 3.905 1.00 89.25 232 VAL A CA 1
ATOM 1842 C C . VAL A 1 232 ? -7.206 -7.383 3.299 1.00 89.25 232 VAL A C 1
ATOM 1844 O O . VAL A 1 232 ? -6.515 -8.328 2.886 1.00 89.25 232 VAL A O 1
ATOM 1847 N N . PRO A 1 233 ? -8.548 -7.402 3.223 1.00 87.50 233 PRO A N 1
ATOM 1848 C CA . PRO A 1 233 ? -9.275 -8.428 2.475 1.00 87.50 233 PRO A CA 1
ATOM 1849 C C . PRO A 1 233 ? -8.833 -8.492 1.012 1.00 87.50 233 PRO A C 1
ATOM 1851 O O . PRO A 1 233 ? -8.486 -7.474 0.415 1.00 87.50 233 PRO A O 1
ATOM 1854 N N . GLU A 1 234 ? -8.911 -9.669 0.394 1.00 83.75 234 GLU A N 1
ATOM 1855 C CA . GLU A 1 234 ? -8.542 -9.849 -1.016 1.00 83.75 234 GLU A CA 1
ATOM 1856 C C . GLU A 1 234 ? -9.460 -9.032 -1.943 1.00 83.75 234 GLU A C 1
ATOM 1858 O O . GLU A 1 234 ? -9.029 -8.554 -2.995 1.00 83.75 234 GLU A O 1
ATOM 1863 N N . CYS A 1 235 ? -10.715 -8.789 -1.532 1.00 85.12 235 CYS A N 1
ATOM 1864 C CA . CYS A 1 235 ? -11.612 -7.904 -2.274 1.00 85.12 235 CYS A CA 1
ATOM 1865 C C . CYS A 1 235 ? -11.053 -6.479 -2.409 1.00 85.12 235 CYS A C 1
ATOM 1867 O O . CYS A 1 235 ? -11.267 -5.869 -3.453 1.00 85.12 235 CYS A O 1
ATOM 1869 N N . GLN A 1 236 ? -10.256 -5.979 -1.453 1.00 89.38 236 GLN A N 1
ATOM 1870 C CA . GLN A 1 236 ? -9.657 -4.639 -1.517 1.00 89.38 236 GLN A CA 1
ATOM 1871 C C . GLN A 1 236 ? -8.816 -4.440 -2.783 1.00 89.38 236 GLN A C 1
ATOM 1873 O O . GLN A 1 236 ? -8.812 -3.350 -3.363 1.00 89.38 236 GLN A O 1
ATOM 1878 N N . PHE A 1 237 ? -8.145 -5.492 -3.255 1.00 86.81 237 PHE A N 1
ATOM 1879 C CA . PHE A 1 237 ? -7.325 -5.441 -4.466 1.00 86.81 237 PHE A CA 1
ATOM 1880 C C . PHE A 1 237 ? -8.150 -5.408 -5.759 1.00 86.81 237 PHE A C 1
ATOM 1882 O O . PHE A 1 237 ? -7.598 -5.146 -6.822 1.00 86.81 237 PHE A O 1
ATOM 1889 N N . ARG A 1 238 ? -9.467 -5.637 -5.678 1.00 86.44 238 ARG A N 1
ATOM 1890 C CA . ARG A 1 238 ? -10.409 -5.539 -6.804 1.00 86.44 238 ARG A CA 1
ATOM 1891 C C . ARG A 1 238 ? -11.003 -4.138 -6.964 1.00 86.44 238 ARG A C 1
ATOM 1893 O O . ARG A 1 238 ? -11.829 -3.924 -7.843 1.00 86.44 238 ARG A O 1
ATOM 1900 N N . CYS A 1 239 ? -10.636 -3.182 -6.109 1.00 89.94 239 CYS A N 1
ATOM 1901 C CA . CYS A 1 239 ? -10.997 -1.782 -6.311 1.00 89.94 239 CYS A CA 1
ATOM 1902 C C . CYS A 1 239 ? -10.247 -1.233 -7.533 1.00 89.94 239 CYS A C 1
ATOM 1904 O O . CYS A 1 239 ? -9.044 -0.992 -7.454 1.00 89.94 239 CYS A O 1
ATOM 1906 N N . GLU A 1 240 ? -10.954 -1.019 -8.646 1.00 88.94 240 GLU A N 1
ATOM 1907 C CA . GLU A 1 240 ? -10.354 -0.583 -9.917 1.00 88.94 240 GLU A CA 1
ATOM 1908 C C . GLU A 1 240 ? -9.572 0.724 -9.785 1.00 88.94 240 GLU A C 1
ATOM 1910 O O . GLU A 1 240 ? -8.441 0.810 -10.252 1.00 88.94 240 GLU A O 1
ATOM 1915 N N . HIS A 1 241 ? -10.138 1.719 -9.095 1.00 90.06 241 HIS A N 1
ATOM 1916 C CA . HIS A 1 241 ? -9.486 3.013 -8.878 1.00 90.06 241 HIS A CA 1
ATOM 1917 C C . HIS A 1 241 ? -8.140 2.851 -8.161 1.00 90.06 241 HIS A C 1
ATOM 1919 O O . HIS A 1 241 ? -7.105 3.274 -8.671 1.00 90.06 241 HIS A O 1
ATOM 1925 N N . PHE A 1 242 ? -8.137 2.144 -7.030 1.00 91.50 242 PHE A N 1
ATOM 1926 C CA . PHE A 1 242 ? -6.930 1.901 -6.240 1.00 91.50 242 PHE A CA 1
ATOM 1927 C C . PHE A 1 242 ? -5.901 1.061 -7.011 1.00 91.50 242 PHE A C 1
ATOM 1929 O O . PHE A 1 242 ? -4.716 1.396 -7.053 1.00 91.50 242 PHE A O 1
ATOM 1936 N N . TYR A 1 243 ? -6.361 -0.000 -7.675 1.00 89.31 243 TYR A N 1
ATOM 1937 C CA . TYR A 1 243 ? -5.520 -0.880 -8.481 1.00 89.31 243 TYR A CA 1
ATOM 1938 C C . TYR A 1 243 ? -4.890 -0.146 -9.673 1.00 89.31 243 TYR A C 1
ATOM 1940 O O . TYR A 1 243 ? -3.705 -0.329 -9.957 1.00 89.31 243 TYR A O 1
ATOM 1948 N N . SER A 1 244 ? -5.641 0.740 -10.334 1.00 87.94 244 SER A N 1
ATOM 1949 C CA . SER A 1 244 ? -5.154 1.532 -11.467 1.00 87.94 244 SER A CA 1
ATOM 1950 C C . SER A 1 244 ? -4.008 2.470 -11.073 1.00 87.94 244 SER A C 1
ATOM 1952 O O . SER A 1 244 ? -3.012 2.541 -11.797 1.00 87.94 244 SER A O 1
ATOM 1954 N N . SER A 1 245 ? -4.076 3.112 -9.898 1.00 90.44 245 SER A N 1
ATOM 1955 C CA . SER A 1 245 ? -2.984 3.942 -9.371 1.00 90.44 245 SER A CA 1
ATOM 1956 C C . SER A 1 245 ? -1.702 3.132 -9.144 1.00 90.44 245 SER A C 1
ATOM 1958 O O . SER A 1 245 ? -0.610 3.595 -9.479 1.00 90.44 245 SER A O 1
ATOM 1960 N N . ILE A 1 246 ? -1.825 1.901 -8.636 1.00 90.88 246 ILE A N 1
ATOM 1961 C CA . ILE A 1 246 ? -0.684 1.000 -8.408 1.00 90.88 246 ILE A CA 1
ATOM 1962 C C . ILE A 1 246 ? -0.055 0.576 -9.737 1.00 90.88 246 ILE A C 1
ATOM 1964 O O . ILE A 1 246 ? 1.163 0.677 -9.900 1.00 90.88 246 ILE A O 1
ATOM 1968 N N . LEU A 1 247 ? -0.872 0.152 -10.708 1.00 87.56 247 LEU A N 1
ATOM 1969 C CA . LEU A 1 247 ? -0.390 -0.223 -12.039 1.00 87.56 247 LEU A CA 1
ATOM 1970 C C . LEU A 1 247 ? 0.312 0.940 -12.741 1.00 87.56 247 LEU A C 1
ATOM 1972 O O . LEU A 1 247 ? 1.351 0.734 -13.371 1.00 87.56 247 LEU A O 1
ATOM 1976 N N . ARG A 1 248 ? -0.230 2.157 -12.626 1.00 87.69 248 ARG A N 1
ATOM 1977 C CA . ARG A 1 248 ? 0.351 3.368 -13.216 1.00 87.69 248 ARG A CA 1
ATOM 1978 C C . ARG A 1 248 ? 1.735 3.657 -12.638 1.00 87.69 248 ARG A C 1
ATOM 1980 O O . ARG A 1 248 ? 2.679 3.829 -13.410 1.00 87.69 248 ARG A O 1
ATOM 1987 N N . TYR A 1 249 ? 1.871 3.623 -11.311 1.00 89.56 249 TYR A N 1
ATOM 1988 C CA . TYR A 1 249 ? 3.161 3.773 -10.636 1.00 89.56 249 TYR A CA 1
ATOM 1989 C C . TYR A 1 249 ? 4.157 2.686 -11.059 1.00 89.56 249 TYR A C 1
ATOM 1991 O O . TYR A 1 249 ? 5.264 2.996 -11.496 1.00 89.56 249 TYR A O 1
ATOM 1999 N N . ASN A 1 250 ? 3.761 1.411 -10.991 1.00 88.88 250 ASN A N 1
ATOM 2000 C CA . ASN A 1 250 ? 4.653 0.302 -11.328 1.00 88.88 250 ASN A CA 1
ATOM 2001 C C . ASN A 1 250 ? 5.105 0.348 -12.788 1.00 88.88 250 ASN A C 1
ATOM 2003 O O . ASN A 1 250 ? 6.268 0.079 -13.092 1.00 88.88 250 ASN A O 1
ATOM 2007 N N . SER A 1 251 ? 4.205 0.735 -13.692 1.00 85.25 251 SER A N 1
ATOM 2008 C CA . SER A 1 251 ? 4.528 0.898 -15.106 1.00 85.25 251 SER A CA 1
ATOM 2009 C C . SER A 1 251 ? 5.536 2.017 -15.323 1.00 85.25 251 SER A C 1
ATOM 2011 O O . SER A 1 251 ? 6.517 1.814 -16.036 1.00 85.25 251 SER A O 1
ATOM 2013 N N . PHE A 1 252 ? 5.334 3.173 -14.682 1.00 85.62 252 PHE A N 1
ATOM 2014 C CA . PHE A 1 252 ? 6.279 4.287 -14.729 1.00 85.62 252 PHE A CA 1
ATOM 2015 C C . PHE A 1 252 ? 7.657 3.887 -14.197 1.00 85.62 252 PHE A C 1
ATOM 2017 O O . PHE A 1 252 ? 8.663 4.094 -14.876 1.00 85.62 252 PHE A O 1
ATOM 2024 N N . MET A 1 253 ? 7.705 3.267 -13.017 1.00 85.19 253 MET A N 1
ATOM 2025 C CA . MET A 1 253 ? 8.956 2.840 -12.396 1.00 85.19 253 MET A CA 1
ATOM 2026 C C . MET A 1 253 ? 9.701 1.835 -13.268 1.00 85.19 253 MET A C 1
ATOM 2028 O O . MET A 1 253 ? 10.900 1.994 -13.487 1.00 85.19 253 MET A O 1
ATOM 2032 N N . ALA A 1 254 ? 8.994 0.867 -13.853 1.00 81.88 254 ALA A N 1
ATOM 2033 C CA . ALA A 1 254 ? 9.604 -0.065 -14.787 1.00 81.88 254 ALA A CA 1
ATOM 2034 C C . ALA A 1 254 ? 10.200 0.658 -16.006 1.00 81.88 254 ALA A C 1
ATOM 2036 O O . ALA A 1 254 ? 11.356 0.407 -16.339 1.00 81.88 254 ALA A O 1
ATOM 2037 N N . ARG A 1 255 ? 9.477 1.613 -16.623 1.00 79.69 255 ARG A N 1
ATOM 2038 C CA . ARG A 1 255 ? 10.008 2.444 -17.731 1.00 79.69 255 ARG A CA 1
ATOM 2039 C C . ARG A 1 255 ? 11.292 3.158 -17.328 1.00 79.69 255 ARG A C 1
ATOM 2041 O O . ARG A 1 255 ? 12.285 3.088 -18.045 1.00 79.69 255 ARG A O 1
ATOM 2048 N N . ARG A 1 256 ? 11.271 3.803 -16.160 1.00 79.38 256 ARG A N 1
ATOM 2049 C CA . ARG A 1 256 ? 12.411 4.543 -15.614 1.00 79.38 256 ARG A CA 1
ATOM 2050 C C . ARG A 1 256 ? 13.616 3.637 -15.366 1.00 79.38 256 ARG A C 1
ATOM 2052 O O . ARG A 1 256 ? 14.753 4.060 -15.560 1.00 79.38 256 ARG A O 1
ATOM 2059 N N . MET A 1 257 ? 13.394 2.392 -14.952 1.00 78.44 257 MET A N 1
ATOM 2060 C CA . MET A 1 257 ? 14.474 1.420 -14.796 1.00 78.44 257 MET A CA 1
ATOM 2061 C C . MET A 1 257 ? 15.059 1.003 -16.155 1.00 78.44 257 MET A C 1
ATOM 2063 O O . MET A 1 257 ? 16.279 0.948 -16.276 1.00 78.44 257 MET A O 1
ATOM 2067 N N . PHE A 1 258 ? 14.240 0.812 -17.199 1.00 73.56 258 PHE A N 1
ATOM 2068 C CA . PHE A 1 258 ? 14.747 0.508 -18.550 1.00 73.56 258 PHE A CA 1
ATOM 2069 C C . PHE A 1 258 ? 15.550 1.635 -19.175 1.00 73.56 258 PHE A C 1
ATOM 2071 O O . PHE A 1 258 ? 16.562 1.361 -19.807 1.00 73.56 258 PHE A O 1
ATOM 2078 N N . THR A 1 259 ? 15.154 2.895 -18.982 1.00 71.56 259 THR A N 1
ATOM 2079 C CA . THR A 1 259 ? 15.922 4.033 -19.516 1.00 71.56 259 THR A CA 1
ATOM 2080 C C . THR A 1 259 ? 17.349 4.107 -18.961 1.00 71.56 259 THR A C 1
ATOM 2082 O O . THR A 1 259 ? 18.194 4.785 -19.537 1.00 71.56 259 THR A O 1
ATOM 2085 N N . LYS A 1 260 ? 17.638 3.410 -17.852 1.00 66.25 260 LYS A N 1
ATOM 2086 C CA . LYS A 1 260 ? 18.984 3.307 -17.267 1.00 66.25 260 LYS A CA 1
ATOM 2087 C C . LYS A 1 260 ? 19.812 2.162 -17.835 1.00 66.25 260 LYS A C 1
ATOM 2089 O O . LYS A 1 260 ? 21.033 2.166 -17.678 1.00 66.25 260 LYS A O 1
ATOM 2094 N N . CYS A 1 261 ? 19.173 1.177 -18.457 1.00 58.81 261 CYS A N 1
ATOM 2095 C CA . CYS A 1 261 ? 19.879 0.108 -19.137 1.00 58.81 261 CYS A CA 1
ATOM 2096 C C . CYS A 1 261 ? 20.556 0.709 -20.370 1.00 58.81 261 CYS A C 1
ATOM 2098 O O . CYS A 1 261 ? 19.894 1.143 -21.310 1.00 58.81 261 CYS A O 1
ATOM 2100 N N . LYS A 1 262 ? 21.890 0.759 -20.355 1.00 52.91 262 LYS A N 1
ATOM 2101 C CA . LYS A 1 262 ? 22.664 0.962 -21.578 1.00 52.91 262 LYS A CA 1
ATOM 2102 C C . LYS A 1 262 ? 22.542 -0.331 -22.381 1.00 52.91 262 LYS A C 1
ATOM 2104 O O . LYS A 1 262 ? 23.182 -1.314 -22.015 1.00 52.91 262 LYS A O 1
ATOM 2109 N N . PHE A 1 263 ? 21.651 -0.339 -23.366 1.00 50.09 263 PHE A N 1
ATOM 2110 C CA . PHE A 1 263 ? 21.601 -1.380 -24.389 1.00 50.09 263 PHE A CA 1
ATOM 2111 C C . PHE A 1 263 ? 22.699 -1.134 -25.423 1.00 50.09 263 PHE A C 1
ATOM 2113 O O . PHE A 1 263 ? 22.952 0.057 -25.728 1.00 50.09 263 PHE A O 1
#

Organism: Wuchereria bancrofti (NCBI:txid6293)